Protein AF-A0A355A558-F1 (afdb_monomer_lite)

Secondary structure (DSSP, 8-state):
-HHHHHHHHHHHHHHHHHHHT--------B--GGG--TT-EEEEEEESSBT-EEEEEEEEEEEEEEESS--EEEEEEE-SSSS-S--BT-TT-EEEETTEEEEEEEEEETTS-TTEEEEEEHHHHHHTTTS---TTPPPEEEEE--TT-SEEEESS--SSTTEEEEEE----EEEES--HHHHHHHHHHHTTTSSS-----TT---TT--S--S-EEE-------PPPGGG--TT-EEEEEEE-SSSEEEEEEEEEEEETTEEEE-SS-SS--SS---EEEEEEEEEEE--SS--EEEEEEEEEE-

Foldseek 3Di:
DVVVVVVVVVVVVVVVCVVVPPPPPPPQLADDLVPDDFQAKWWWWADFFFFDIDIWIKTFHKKWAWDDLQGIKTKMFTDDDPPQADAQLQFQTFIDGPNHTQFGFWKAAWPDRRRITIGRGPVSLVCLVVDFGDLDDAMDIQDMDDPQAREEHEPDPDPDPRYTYIYTRAFAKEKELDDPVRVVVVCVVCVVFDDDPDDDDPPDDDPLDPGDGHNYDYDYDDDADADDPPPAARRGKKWWWPDDDSMTIITIHTWNHDDDPDTGIGRYDHSSPTDDDTFMFGWGWHHWADDSGGIHTDIDTHDTDD

Structure (mmCIF, N/CA/C/O backbone):
data_AF-A0A355A558-F1
#
_entry.id   AF-A0A355A558-F1
#
loop_
_atom_site.group_PDB
_atom_site.id
_atom_site.type_symbol
_atom_site.label_atom_id
_atom_site.label_alt_id
_atom_site.label_comp_id
_atom_site.label_asym_id
_atom_site.label_entity_id
_atom_site.label_seq_id
_atom_site.pdbx_PDB_ins_code
_atom_site.Cartn_x
_atom_site.Cartn_y
_atom_site.Cartn_z
_atom_site.occupancy
_atom_site.B_iso_or_equiv
_atom_site.auth_seq_id
_atom_site.auth_comp_id
_atom_site.auth_asym_id
_atom_site.auth_atom_id
_atom_site.pdbx_PDB_model_num
ATOM 1 N N . MET A 1 1 ? -22.896 55.927 34.887 1.00 60.50 1 MET A N 1
ATOM 2 C CA . MET A 1 1 ? -21.772 55.383 34.081 1.00 60.50 1 MET A CA 1
ATOM 3 C C . MET A 1 1 ? -21.359 53.955 34.464 1.00 60.50 1 MET A C 1
ATOM 5 O O . MET A 1 1 ? -21.193 53.143 33.565 1.00 60.50 1 MET A O 1
ATOM 9 N N . ARG A 1 2 ? -21.265 53.605 35.759 1.00 65.19 2 ARG A N 1
ATOM 10 C CA . ARG A 1 2 ? -20.797 52.287 36.253 1.00 65.19 2 ARG A CA 1
ATOM 11 C C . ARG A 1 2 ? -21.651 51.078 35.808 1.00 65.19 2 ARG A C 1
ATOM 13 O O . ARG A 1 2 ? -21.112 50.081 35.349 1.00 65.19 2 ARG A O 1
ATOM 20 N N . ILE A 1 3 ? -22.982 51.212 35.816 1.00 65.69 3 ILE A N 1
ATOM 21 C CA . ILE A 1 3 ? -23.937 50.146 35.426 1.00 65.69 3 ILE A CA 1
ATOM 22 C C . ILE A 1 3 ? -23.794 49.735 33.947 1.00 65.69 3 ILE A C 1
ATOM 24 O O . ILE A 1 3 ? -23.978 48.573 33.593 1.00 65.69 3 ILE A O 1
ATOM 28 N N . LEU A 1 4 ? -23.434 50.674 33.065 1.00 65.12 4 LEU A N 1
ATOM 29 C CA . LEU A 1 4 ? -23.267 50.394 31.635 1.00 65.12 4 LEU A CA 1
ATOM 30 C C . LEU A 1 4 ? -21.978 49.599 31.355 1.00 65.12 4 LEU A C 1
ATOM 32 O O . LEU A 1 4 ? -21.940 48.790 30.430 1.00 65.12 4 LEU A O 1
ATOM 36 N N . GLN A 1 5 ? -20.933 49.809 32.165 1.00 69.69 5 GLN A N 1
ATOM 37 C CA . GLN A 1 5 ? -19.671 49.066 32.074 1.00 69.69 5 GLN A CA 1
ATOM 38 C C . GLN A 1 5 ? -19.823 47.626 32.575 1.00 69.69 5 GLN A C 1
ATOM 40 O O . GLN A 1 5 ? -19.280 46.713 31.959 1.00 69.69 5 GLN A O 1
ATOM 45 N N . GLU A 1 6 ? -20.604 47.415 33.635 1.00 72.56 6 GLU A N 1
ATOM 46 C CA . GLU A 1 6 ? -20.890 46.081 34.182 1.00 72.56 6 GLU A CA 1
ATOM 47 C C . GLU A 1 6 ? -21.671 45.224 33.176 1.00 72.56 6 GLU A C 1
ATOM 49 O O . GLU A 1 6 ? -21.294 44.086 32.905 1.00 72.56 6 GLU A O 1
ATOM 54 N N . LYS A 1 7 ? -22.684 45.808 32.516 1.00 74.38 7 LYS A N 1
ATOM 55 C CA . LYS A 1 7 ? -23.434 45.131 31.444 1.00 74.38 7 LYS A CA 1
ATOM 56 C C . LYS A 1 7 ? -22.555 44.783 30.241 1.00 74.38 7 LYS A C 1
ATOM 58 O O . LYS A 1 7 ? -22.670 43.687 29.705 1.00 74.38 7 LYS A O 1
ATOM 63 N N . ARG A 1 8 ? -21.640 45.675 29.837 1.00 74.25 8 ARG A N 1
ATOM 64 C CA . ARG A 1 8 ? -20.678 45.394 28.753 1.00 74.25 8 ARG A CA 1
ATOM 65 C C . ARG A 1 8 ? -19.703 44.273 29.117 1.00 74.25 8 ARG A C 1
ATOM 67 O O . ARG A 1 8 ? -19.418 43.440 28.265 1.00 74.25 8 ARG A O 1
ATOM 74 N N . ARG A 1 9 ? -19.229 44.220 30.367 1.00 76.44 9 ARG A N 1
ATOM 75 C CA . ARG A 1 9 ? -18.370 43.129 30.858 1.00 76.44 9 ARG A CA 1
ATOM 76 C C . ARG A 1 9 ? -19.109 41.795 30.891 1.00 76.44 9 ARG A C 1
ATOM 78 O O . ARG A 1 9 ? -18.556 40.808 30.426 1.00 76.44 9 ARG A O 1
ATOM 85 N N . ALA A 1 10 ? -20.357 41.776 31.355 1.00 78.25 10 ALA A N 1
ATOM 86 C CA . ALA A 1 10 ? -21.176 40.564 31.372 1.00 78.25 10 ALA A CA 1
ATOM 87 C C . ALA A 1 10 ? -21.442 40.021 29.956 1.00 78.25 10 ALA A C 1
ATOM 89 O O . ALA A 1 10 ? -21.316 38.822 29.726 1.00 78.25 10 ALA A O 1
ATOM 90 N N . ILE A 1 11 ? -21.731 40.904 28.993 1.00 81.19 11 ILE A N 1
ATOM 91 C CA . ILE A 1 11 ? -21.910 40.519 27.584 1.00 81.19 11 ILE A CA 1
ATOM 92 C C . ILE A 1 11 ? -20.603 39.977 26.995 1.00 81.19 11 ILE A C 1
ATOM 94 O O . ILE A 1 11 ? -20.626 38.958 26.313 1.00 81.19 11 ILE A O 1
ATOM 98 N N . LEU A 1 12 ? -19.464 40.615 27.284 1.00 80.19 12 LEU A N 1
ATOM 99 C CA . LEU A 1 12 ? -18.161 40.171 26.786 1.00 80.19 12 LEU A CA 1
ATOM 100 C C . LEU A 1 12 ? -17.768 38.797 27.354 1.00 80.19 12 LEU A C 1
ATOM 102 O O . LEU A 1 12 ? -17.300 37.943 26.610 1.00 80.19 12 LEU A O 1
ATOM 106 N N . ILE A 1 13 ? -18.009 38.564 28.648 1.00 78.94 13 ILE A N 1
ATOM 107 C CA . ILE A 1 13 ? -17.769 37.268 29.302 1.00 78.94 13 ILE A CA 1
ATOM 108 C C . ILE A 1 13 ? -18.689 36.191 28.715 1.00 78.94 13 ILE A C 1
ATOM 110 O O . ILE A 1 13 ? -18.223 35.095 28.416 1.00 78.94 13 ILE A O 1
ATOM 114 N N . GLY A 1 14 ? -19.966 36.514 28.484 1.00 78.50 14 GLY A N 1
ATOM 115 C CA . GLY A 1 14 ? -20.910 35.612 27.822 1.00 78.50 14 GLY A CA 1
ATOM 116 C C . GLY A 1 14 ? -20.485 35.246 26.396 1.00 78.50 14 GLY A C 1
ATOM 117 O O . GLY A 1 14 ? -20.572 34.082 26.019 1.00 78.50 14 GLY A O 1
ATOM 118 N N . LEU A 1 15 ? -19.960 36.208 25.629 1.00 75.81 15 LEU A N 1
ATOM 119 C CA . LEU A 1 15 ? -19.441 35.973 24.276 1.00 75.81 15 LEU A CA 1
ATOM 120 C C . LEU A 1 15 ? -18.167 35.118 24.278 1.00 75.81 15 LEU A C 1
ATOM 122 O O . LEU A 1 15 ? -18.030 34.236 23.437 1.00 75.81 15 LEU A O 1
ATOM 126 N N . ILE A 1 16 ? -17.259 35.342 25.232 1.00 74.31 16 ILE A N 1
ATOM 127 C CA . ILE A 1 16 ? -16.036 34.541 25.387 1.00 74.31 16 ILE A CA 1
ATOM 128 C C . ILE A 1 16 ? -16.386 33.091 25.745 1.00 74.31 16 ILE A C 1
ATOM 130 O O . ILE A 1 16 ? -15.868 32.177 25.111 1.00 74.31 16 ILE A O 1
ATOM 134 N N . LEU A 1 17 ? -17.322 32.876 26.677 1.00 70.56 17 LEU A N 1
ATOM 135 C CA . LEU A 1 17 ? -17.812 31.538 27.036 1.00 70.56 17 LEU A CA 1
ATOM 136 C C . LEU A 1 17 ? -18.497 30.821 25.862 1.00 70.56 17 LEU A C 1
ATOM 138 O O . LEU A 1 17 ? -18.349 29.606 25.724 1.00 70.56 17 LEU A O 1
ATOM 142 N N . LEU A 1 18 ? -19.196 31.561 24.992 1.00 66.75 18 LEU A N 1
ATOM 143 C CA . LEU A 1 18 ? -19.813 31.010 23.781 1.00 66.75 18 LEU A CA 1
ATOM 144 C C . LEU A 1 18 ? -18.772 30.552 22.744 1.00 66.75 18 LEU A C 1
ATOM 146 O O . LEU A 1 18 ? -19.002 29.574 22.039 1.00 66.75 18 LEU A O 1
ATOM 150 N N . ILE A 1 19 ? -17.630 31.243 22.657 1.00 65.31 19 ILE A N 1
ATOM 151 C CA . ILE A 1 19 ? -16.549 30.927 21.709 1.00 65.31 19 ILE A CA 1
ATOM 152 C C . ILE A 1 19 ? -15.693 29.753 22.214 1.00 65.31 19 ILE A C 1
ATOM 154 O O . ILE A 1 19 ? -15.228 28.947 21.414 1.00 65.31 19 ILE A O 1
ATOM 158 N N . THR A 1 20 ? -15.524 29.599 23.531 1.00 63.56 20 THR A N 1
ATOM 159 C CA . THR A 1 20 ? -14.767 28.478 24.124 1.00 63.56 20 THR A CA 1
ATOM 160 C C . THR A 1 20 ? -15.569 27.179 24.245 1.00 63.56 20 THR A C 1
ATOM 162 O O . THR A 1 20 ? -14.995 26.138 24.549 1.00 63.56 20 THR A O 1
ATOM 165 N N . GLY A 1 21 ? -16.890 27.230 24.049 1.00 55.03 21 GLY A N 1
ATOM 166 C CA . GLY A 1 21 ? -17.804 26.101 24.242 1.00 55.03 21 GLY A CA 1
ATOM 167 C C . GLY A 1 21 ? -18.034 25.225 23.011 1.00 55.03 21 GLY A C 1
ATOM 168 O O . GLY A 1 21 ? -18.873 24.330 23.074 1.00 55.03 21 GLY A O 1
ATOM 169 N N . VAL A 1 22 ? -17.344 25.467 21.892 1.00 60.22 22 VAL A N 1
ATOM 170 C CA . VAL A 1 22 ? -17.449 24.593 20.718 1.00 60.22 22 VAL A CA 1
ATOM 171 C C . VAL A 1 22 ? -16.715 23.286 21.035 1.00 60.22 22 VAL A C 1
ATOM 173 O O . VAL A 1 22 ? -15.492 23.318 21.194 1.00 60.22 22 VAL A O 1
ATOM 176 N N . PRO A 1 23 ? -17.403 22.133 21.138 1.00 52.75 23 PRO A N 1
ATOM 177 C CA . PRO A 1 23 ? -16.712 20.861 21.251 1.00 52.75 23 PRO A CA 1
ATOM 178 C C . PRO A 1 23 ? -15.897 20.659 19.973 1.00 52.75 23 PRO A C 1
ATOM 180 O O . PRO A 1 23 ? -16.443 20.471 18.885 1.00 52.75 23 PRO A O 1
ATOM 183 N N . VAL A 1 24 ? -14.573 20.717 20.099 1.00 48.19 24 VAL A N 1
ATOM 184 C CA . VAL A 1 24 ? -13.672 20.219 19.064 1.00 48.19 24 VAL A CA 1
ATOM 185 C C . VAL A 1 24 ? -13.840 18.706 19.067 1.00 48.19 24 VAL A C 1
ATOM 187 O O . VAL A 1 24 ? -13.257 17.998 19.885 1.00 48.19 24 VAL A O 1
ATOM 190 N N . TYR A 1 25 ? -14.695 18.201 18.182 1.00 46.38 25 TYR A N 1
ATOM 191 C CA . TYR A 1 25 ? -14.724 16.779 17.891 1.00 46.38 25 TYR A CA 1
ATOM 192 C C . TYR A 1 25 ? -13.402 16.438 17.213 1.00 46.38 25 TYR A C 1
ATOM 194 O O . TYR A 1 25 ? -13.188 16.770 16.048 1.00 46.38 25 TYR A O 1
ATOM 202 N N . ALA A 1 26 ? -12.500 15.792 17.952 1.00 47.03 26 ALA A N 1
ATOM 203 C CA . ALA A 1 26 ? -11.378 15.099 17.348 1.00 47.03 26 ALA A CA 1
ATOM 204 C C . ALA A 1 26 ? -11.973 14.067 16.384 1.00 47.03 26 ALA A C 1
ATOM 206 O O . ALA A 1 26 ? -12.559 13.066 16.804 1.00 47.03 26 ALA A O 1
ATOM 207 N N . ASN A 1 27 ? -11.908 14.356 15.085 1.00 55.09 27 ASN A N 1
ATOM 208 C CA . ASN A 1 27 ? -12.331 13.418 14.062 1.00 55.09 27 ASN A CA 1
ATOM 209 C C . ASN A 1 27 ? -11.339 12.254 14.105 1.00 55.09 27 ASN A C 1
ATOM 211 O O . ASN A 1 27 ? -10.240 12.353 13.563 1.00 55.09 27 ASN A O 1
ATOM 215 N N . ASN A 1 28 ? -11.681 11.192 14.838 1.00 73.44 28 ASN A N 1
ATOM 216 C CA . ASN A 1 28 ? -10.813 10.031 14.972 1.00 73.44 28 ASN A CA 1
ATOM 217 C C . ASN A 1 28 ? -10.848 9.240 13.657 1.00 73.44 28 ASN A C 1
ATOM 219 O O . ASN A 1 28 ? -11.626 8.296 13.501 1.00 73.44 28 ASN A O 1
ATOM 223 N N . GLN A 1 29 ? -10.042 9.703 12.701 1.00 88.44 29 GLN A N 1
ATOM 224 C CA . GLN A 1 29 ? -9.898 9.154 11.354 1.00 88.44 29 GLN A CA 1
ATOM 225 C C . GLN A 1 29 ? -9.245 7.765 11.338 1.00 88.44 29 GLN A C 1
ATOM 227 O O . GLN A 1 29 ? -9.304 7.083 10.314 1.00 88.44 29 GLN A O 1
ATOM 232 N N . PHE A 1 30 ? -8.651 7.341 12.456 1.00 94.44 30 PHE A N 1
ATOM 233 C CA . PHE A 1 30 ? -7.941 6.077 12.588 1.00 94.44 30 PHE A CA 1
ATOM 234 C C . PHE A 1 30 ? -8.743 5.074 13.418 1.00 94.44 30 PHE A C 1
ATOM 236 O O . PHE A 1 30 ? -9.477 5.429 14.345 1.00 94.44 30 PHE A O 1
ATOM 243 N N . TYR A 1 31 ? -8.635 3.807 13.036 1.00 94.56 31 TYR A N 1
ATOM 244 C CA . TYR A 1 31 ? -9.184 2.686 13.781 1.00 94.56 31 TYR A CA 1
ATOM 245 C C . TYR A 1 31 ? -8.047 2.058 14.587 1.00 94.56 31 TYR A C 1
ATOM 247 O O . TYR A 1 31 ? -7.050 1.653 13.994 1.00 94.56 31 TYR A O 1
ATOM 255 N N . ALA A 1 32 ? -8.191 1.994 15.911 1.00 92.69 32 ALA A N 1
ATOM 256 C CA . ALA A 1 32 ? -7.124 1.514 16.781 1.00 92.69 32 ALA A CA 1
ATOM 257 C C . ALA A 1 32 ? -6.888 0.011 16.598 1.00 92.69 32 ALA A C 1
ATOM 259 O O . ALA A 1 32 ? -7.852 -0.752 16.479 1.00 92.69 32 ALA A O 1
ATOM 260 N N . PHE A 1 33 ? -5.623 -0.425 16.611 1.00 91.81 33 PHE A N 1
ATOM 261 C CA . PHE A 1 33 ? -5.294 -1.844 16.444 1.00 91.81 33 PHE A CA 1
ATOM 262 C C . PHE A 1 33 ? -5.936 -2.713 17.539 1.00 91.81 33 PHE A C 1
ATOM 264 O O . PHE A 1 33 ? -6.506 -3.762 17.245 1.00 91.81 33 PHE A O 1
ATOM 271 N N . SER A 1 34 ? -5.926 -2.234 18.785 1.00 91.94 34 SER A N 1
ATOM 272 C CA . SER A 1 34 ? -6.495 -2.921 19.955 1.00 91.94 34 SER A CA 1
ATOM 273 C C . SER A 1 34 ? -8.009 -3.157 19.880 1.00 91.94 34 SER A C 1
ATOM 275 O O . SER A 1 34 ? -8.527 -4.055 20.544 1.00 91.94 34 SER A O 1
ATOM 277 N N . ASP A 1 35 ? -8.722 -2.379 19.062 1.00 94.12 35 ASP A N 1
ATOM 278 C CA . ASP A 1 35 ? -10.168 -2.502 18.866 1.00 94.12 35 ASP A CA 1
ATOM 279 C C . ASP A 1 35 ? -10.534 -3.460 17.717 1.00 94.12 35 ASP A C 1
ATOM 281 O O . ASP A 1 35 ? -11.721 -3.725 17.485 1.00 94.12 35 ASP A O 1
ATOM 285 N N . LEU A 1 36 ? -9.550 -3.960 16.960 1.00 94.81 36 LEU A N 1
ATOM 286 C CA . LEU A 1 36 ? -9.776 -4.892 15.858 1.00 94.81 36 LEU A CA 1
ATOM 287 C C . LEU A 1 36 ? -10.096 -6.293 16.369 1.00 94.81 36 LEU A C 1
ATOM 289 O O . LEU A 1 36 ? -9.625 -6.730 17.418 1.00 94.81 36 LEU A O 1
ATOM 293 N N . LYS A 1 37 ? -10.890 -7.032 15.590 1.00 94.94 37 LYS A N 1
ATOM 294 C CA . LYS A 1 37 ? -11.188 -8.447 15.841 1.00 94.94 37 LYS A CA 1
ATOM 295 C C . LYS A 1 37 ? -11.299 -9.212 14.521 1.00 94.94 37 LYS A C 1
ATOM 297 O O . LYS A 1 37 ? -11.815 -8.652 13.549 1.00 94.94 37 LYS A O 1
ATOM 302 N N . PRO A 1 38 ? -10.882 -10.489 14.478 1.00 95.50 38 PRO A N 1
ATOM 303 C CA . PRO A 1 38 ? -11.220 -11.385 13.377 1.00 95.50 38 PRO A CA 1
ATOM 304 C C . PRO A 1 38 ? -12.725 -11.394 13.070 1.00 95.50 38 PRO A C 1
ATOM 306 O O . PRO A 1 38 ? -13.554 -11.292 13.976 1.00 95.50 38 PRO A O 1
ATOM 309 N N . GLY A 1 39 ? -13.069 -11.502 11.788 1.00 95.31 39 GLY A N 1
ATOM 310 C CA . GLY A 1 39 ? -14.433 -11.443 11.261 1.00 95.31 39 GLY A CA 1
ATOM 311 C C . GLY A 1 39 ? -14.957 -10.028 10.990 1.00 95.31 39 GLY A C 1
ATOM 312 O O . GLY A 1 39 ? -16.035 -9.878 10.416 1.00 95.31 39 GLY A O 1
ATOM 313 N N . MET A 1 40 ? -14.228 -8.970 11.369 1.00 97.69 40 MET A N 1
ATOM 314 C CA . MET A 1 40 ? -14.599 -7.604 10.986 1.00 97.69 40 MET A CA 1
ATOM 315 C C . MET A 1 40 ? -14.457 -7.404 9.475 1.00 97.69 40 MET A C 1
ATOM 317 O O . MET A 1 40 ? -13.445 -7.769 8.881 1.00 97.69 40 MET A O 1
ATOM 321 N N . THR A 1 41 ? -15.448 -6.769 8.854 1.00 97.88 41 THR A N 1
ATOM 322 C CA . THR A 1 41 ? -15.443 -6.461 7.418 1.00 97.88 41 THR A CA 1
ATOM 323 C C . THR A 1 41 ? -15.107 -4.999 7.160 1.00 97.88 41 THR A C 1
ATOM 325 O O . THR A 1 41 ? -15.503 -4.114 7.922 1.00 97.88 41 THR A O 1
ATOM 328 N N . GLY A 1 42 ? -14.443 -4.738 6.042 1.00 97.00 42 GLY A N 1
ATOM 329 C CA . GLY A 1 42 ? -14.045 -3.402 5.630 1.00 97.00 42 GLY A CA 1
ATOM 330 C C . GLY A 1 42 ? -13.882 -3.278 4.122 1.00 97.00 42 GLY A C 1
ATOM 331 O O . GLY A 1 42 ? -14.299 -4.144 3.352 1.00 97.00 42 GLY A O 1
ATOM 332 N N . GLU A 1 43 ? -13.239 -2.194 3.706 1.00 97.38 43 GLU A N 1
ATOM 333 C CA . GLU A 1 43 ? -12.930 -1.912 2.308 1.00 97.38 43 GLU A CA 1
ATOM 334 C C . GLU A 1 43 ? -11.476 -1.470 2.170 1.00 97.38 43 GLU A C 1
ATOM 336 O O . GLU A 1 43 ? -10.997 -0.618 2.918 1.00 97.38 43 GLU A O 1
ATOM 341 N N . GLY A 1 44 ? -10.776 -2.032 1.193 1.00 97.31 44 GLY A N 1
ATOM 342 C CA . GLY A 1 44 ? -9.514 -1.506 0.705 1.00 97.31 44 GLY A CA 1
ATOM 343 C C . GLY A 1 44 ? -9.717 -0.630 -0.524 1.00 97.31 44 GLY A C 1
ATOM 344 O O . GLY A 1 44 ? -10.687 -0.804 -1.259 1.00 97.31 44 GLY A O 1
ATOM 345 N N . TYR A 1 45 ? -8.799 0.302 -0.770 1.00 97.50 45 TYR A N 1
ATOM 346 C CA . TYR A 1 45 ? -8.869 1.207 -1.919 1.00 97.50 45 TYR A CA 1
ATOM 347 C C . TYR A 1 45 ? -7.598 1.125 -2.758 1.00 97.50 45 TYR A C 1
ATOM 349 O O . TYR A 1 45 ? -6.489 1.207 -2.239 1.00 97.50 45 TYR A O 1
ATOM 357 N N . THR A 1 46 ? -7.742 0.958 -4.071 1.00 96.25 46 THR A N 1
ATOM 358 C CA . THR A 1 46 ? -6.603 0.913 -4.996 1.00 96.25 46 THR A CA 1
ATOM 359 C C . THR A 1 46 ? -7.031 1.305 -6.412 1.00 96.25 46 THR A C 1
ATOM 361 O O . THR A 1 46 ? -8.222 1.381 -6.713 1.00 96.25 46 THR A O 1
ATOM 364 N N . VAL A 1 47 ? -6.071 1.538 -7.306 1.00 95.12 47 VAL A N 1
ATOM 365 C CA . VAL A 1 47 ? -6.333 1.708 -8.746 1.00 95.12 47 VAL A CA 1
ATOM 366 C C . VAL A 1 47 ? -6.127 0.378 -9.472 1.00 95.12 47 VAL A C 1
ATOM 368 O O . VAL A 1 47 ? -5.013 -0.146 -9.458 1.00 95.12 47 VAL A O 1
ATOM 371 N N . PHE A 1 48 ? -7.171 -0.154 -10.114 1.00 92.94 48 PHE A N 1
ATOM 372 C CA . PHE A 1 48 ? -7.079 -1.366 -10.948 1.00 92.94 48 PHE A CA 1
ATOM 373 C C . PHE A 1 48 ? -6.732 -1.047 -12.407 1.00 92.94 48 PHE A C 1
ATOM 375 O O . PHE A 1 48 ? -5.985 -1.787 -13.032 1.00 92.94 48 PHE A O 1
ATOM 382 N N . SER A 1 49 ? -7.248 0.066 -12.936 1.00 91.31 49 SER A N 1
ATOM 383 C CA . SER A 1 49 ? -6.965 0.555 -14.288 1.00 91.31 49 SER A CA 1
ATOM 384 C C . SER A 1 49 ? -7.198 2.070 -14.371 1.00 91.31 49 SER A C 1
ATOM 386 O O . SER A 1 49 ? -7.996 2.641 -13.620 1.00 91.31 49 SER A O 1
ATOM 388 N N . GLY A 1 50 ? -6.480 2.738 -15.269 1.00 90.00 50 GLY A N 1
ATOM 389 C CA . GLY A 1 50 ? -6.416 4.189 -15.378 1.00 90.00 50 GLY A CA 1
ATOM 390 C C . GLY A 1 50 ? -5.853 4.822 -14.108 1.00 90.00 50 GLY A C 1
ATOM 391 O O . GLY A 1 50 ? -4.849 4.380 -13.563 1.00 90.00 50 GLY A O 1
ATOM 392 N N . THR A 1 51 ? -6.513 5.866 -13.620 1.00 91.94 51 THR A N 1
ATOM 393 C CA . THR A 1 51 ? -6.118 6.617 -12.412 1.00 91.94 51 THR A CA 1
ATOM 394 C C . THR A 1 51 ? -7.213 6.614 -11.345 1.00 91.94 51 THR A C 1
ATOM 396 O O . THR A 1 51 ? -7.087 7.240 -10.293 1.00 91.94 51 THR A O 1
ATOM 399 N N . ARG A 1 52 ? -8.328 5.926 -11.611 1.00 93.19 52 ARG A N 1
ATOM 400 C CA . ARG A 1 52 ? -9.502 5.937 -10.744 1.00 93.19 52 ARG A CA 1
ATOM 401 C C . ARG A 1 52 ? -9.285 4.999 -9.565 1.00 93.19 52 ARG A C 1
ATOM 403 O O . ARG A 1 52 ? -9.121 3.797 -9.741 1.00 93.19 52 ARG A O 1
ATOM 410 N N . VAL A 1 53 ? -9.364 5.557 -8.363 1.00 95.25 53 VAL A N 1
ATOM 411 C CA . VAL A 1 53 ? -9.403 4.773 -7.126 1.00 95.25 53 VAL A CA 1
ATOM 412 C C . VAL A 1 53 ? -10.749 4.071 -7.007 1.00 95.25 53 VAL A C 1
ATOM 414 O O . VAL A 1 53 ? -11.804 4.698 -7.153 1.00 95.25 53 VAL A O 1
ATOM 417 N N . GLU A 1 54 ? -10.706 2.781 -6.704 1.00 95.38 54 GLU A N 1
ATOM 418 C CA . GLU A 1 54 ? -11.871 1.930 -6.528 1.00 95.38 54 GLU A CA 1
ATOM 419 C C . GLU A 1 54 ? -11.744 1.102 -5.248 1.00 95.38 54 GLU A C 1
ATOM 421 O O . GLU A 1 54 ? -10.645 0.712 -4.850 1.00 95.38 54 GLU A O 1
ATOM 426 N N . ALA A 1 55 ? -12.885 0.834 -4.615 1.00 96.56 55 ALA A N 1
ATOM 427 C CA . ALA A 1 55 ? -12.958 0.004 -3.423 1.00 96.56 55 ALA A CA 1
ATOM 428 C C . ALA A 1 55 ? -12.976 -1.493 -3.776 1.00 96.56 55 ALA A C 1
ATOM 430 O O . ALA A 1 55 ? -13.517 -1.895 -4.815 1.00 96.56 55 ALA A O 1
ATOM 431 N N . PHE A 1 56 ? -12.436 -2.314 -2.879 1.00 96.44 56 PHE A N 1
ATOM 432 C CA . PHE A 1 56 ? -12.582 -3.766 -2.856 1.00 96.44 56 PHE A CA 1
ATOM 433 C C . PHE A 1 56 ? -12.873 -4.222 -1.419 1.00 96.44 56 PHE A C 1
ATOM 435 O O . PHE A 1 56 ? -12.253 -3.708 -0.488 1.00 96.44 56 PHE A O 1
ATOM 442 N N . PRO A 1 57 ? -13.818 -5.148 -1.200 1.00 97.12 57 PRO A N 1
ATOM 443 C CA . PRO A 1 57 ? -14.181 -5.535 0.151 1.00 97.12 57 PRO A CA 1
ATOM 444 C C . PRO A 1 57 ? -13.122 -6.466 0.752 1.00 97.12 57 PRO A C 1
ATOM 446 O O . PRO A 1 57 ? -12.439 -7.215 0.048 1.00 97.12 57 PRO A O 1
ATOM 449 N N . VAL A 1 58 ? -12.964 -6.389 2.070 1.00 97.19 58 VAL A N 1
ATOM 450 C CA . VAL A 1 58 ? -11.995 -7.185 2.831 1.00 97.19 58 VAL A CA 1
ATOM 451 C C . VAL A 1 58 ? -12.606 -7.688 4.134 1.00 97.19 58 VAL A C 1
ATOM 453 O O . VAL A 1 58 ? -13.554 -7.107 4.662 1.00 97.19 58 VAL A O 1
ATOM 456 N N . GLU A 1 59 ? -12.035 -8.757 4.667 1.00 97.25 59 GLU A N 1
ATOM 457 C CA . GLU A 1 59 ? -12.334 -9.306 5.988 1.00 97.25 59 GLU A CA 1
ATOM 458 C C . GLU A 1 59 ? -11.037 -9.416 6.795 1.00 97.25 59 GLU A C 1
ATOM 460 O O . GLU A 1 59 ? -10.017 -9.866 6.271 1.00 97.25 59 GLU A O 1
ATOM 465 N N . VAL A 1 60 ? -11.068 -9.014 8.064 1.00 96.88 60 VAL A N 1
ATOM 466 C CA . VAL A 1 60 ? -9.981 -9.253 9.018 1.00 96.88 60 VAL A CA 1
ATOM 467 C C . VAL A 1 60 ? -10.010 -10.720 9.415 1.00 96.88 60 VAL A C 1
ATOM 469 O O . VAL A 1 60 ? -10.978 -11.191 10.001 1.00 96.88 60 VAL A O 1
ATOM 472 N N . VAL A 1 61 ? -8.936 -11.442 9.124 1.00 94.69 61 VAL A N 1
ATOM 473 C CA . VAL A 1 61 ? -8.821 -12.876 9.418 1.00 94.69 61 VAL A CA 1
ATOM 474 C C . VAL A 1 61 ? -8.090 -13.107 10.731 1.00 94.69 61 VAL A C 1
ATOM 476 O O . VAL A 1 61 ? -8.448 -14.000 11.492 1.00 94.69 61 VAL A O 1
ATOM 479 N N . GLY A 1 62 ? -7.061 -12.309 11.003 1.00 89.88 62 GLY A N 1
ATOM 480 C CA . GLY A 1 62 ? -6.193 -12.510 12.152 1.00 89.88 62 GLY A CA 1
ATOM 481 C C . GLY A 1 62 ? -5.446 -11.241 12.517 1.00 89.88 62 GLY A C 1
ATOM 482 O O . GLY A 1 62 ? -5.229 -10.368 11.680 1.00 89.88 62 GLY A O 1
ATOM 483 N N . LEU A 1 63 ? -5.049 -11.161 13.779 1.00 90.88 63 LEU A N 1
ATOM 484 C CA . LEU A 1 63 ? -4.183 -10.117 14.310 1.00 90.88 63 LEU A CA 1
ATOM 485 C C . LEU A 1 63 ? -2.897 -10.791 14.763 1.00 90.88 63 LEU A C 1
ATOM 487 O O . LEU A 1 63 ? -2.958 -11.867 15.364 1.00 90.88 63 LEU A O 1
ATOM 491 N N . LEU A 1 64 ? -1.765 -10.196 14.407 1.00 83.88 64 LEU A N 1
ATOM 492 C CA . LEU A 1 64 ? -0.446 -10.721 14.698 1.00 83.88 64 LEU A CA 1
ATOM 493 C C . LEU A 1 64 ? 0.351 -9.707 15.501 1.00 83.88 64 LEU A C 1
ATOM 495 O O . LEU A 1 64 ? 0.391 -8.525 15.164 1.00 83.88 64 LEU A O 1
ATOM 499 N N . GLU A 1 65 ? 1.023 -10.221 16.517 1.00 77.69 65 GLU A N 1
ATOM 500 C CA . GLU A 1 65 ? 1.950 -9.499 17.370 1.00 77.69 65 GLU A CA 1
ATOM 501 C C . GLU A 1 65 ? 3.363 -10.053 17.147 1.00 77.69 65 GLU A C 1
ATOM 503 O O . GLU A 1 65 ? 3.593 -11.267 17.021 1.00 77.69 65 GLU A O 1
ATOM 508 N N . GLY A 1 66 ? 4.322 -9.142 17.048 1.00 64.44 66 GLY A N 1
ATOM 509 C CA . GLY A 1 66 ? 5.725 -9.447 16.830 1.00 64.44 66 GLY A CA 1
ATOM 510 C C . GLY A 1 66 ? 6.655 -8.576 17.647 1.00 64.44 66 GLY A C 1
ATOM 511 O O . GLY A 1 66 ? 6.251 -7.860 18.559 1.00 64.44 66 GLY A O 1
ATOM 512 N N . THR A 1 67 ? 7.938 -8.694 17.333 1.00 53.00 67 THR A N 1
ATOM 513 C CA . THR A 1 67 ? 9.030 -8.017 18.028 1.00 53.00 67 THR A CA 1
ATOM 514 C C . THR A 1 67 ? 9.812 -7.135 17.044 1.00 53.00 67 THR A C 1
ATOM 516 O O . THR A 1 67 ? 10.063 -7.543 15.909 1.00 53.00 67 THR A O 1
ATOM 519 N N . GLY A 1 68 ? 10.194 -5.922 17.469 1.00 59.12 68 GLY A N 1
ATOM 520 C CA . GLY A 1 68 ? 10.900 -4.918 16.646 1.00 59.12 68 GLY A CA 1
ATOM 521 C C . GLY A 1 68 ? 10.121 -3.600 16.492 1.00 59.12 68 GLY A C 1
ATOM 522 O O . GLY A 1 68 ? 9.128 -3.406 17.188 1.00 59.12 68 GLY A O 1
ATOM 523 N N . SER A 1 69 ? 10.555 -2.704 15.589 1.00 55.00 69 SER A N 1
ATOM 524 C CA . SER A 1 69 ? 9.886 -1.406 15.324 1.00 55.00 69 SER A CA 1
ATOM 525 C C . SER A 1 69 ? 8.532 -1.500 14.609 1.00 55.00 69 SER A C 1
ATOM 527 O O . SER A 1 69 ? 7.834 -0.501 14.517 1.00 55.00 69 SER A O 1
ATOM 529 N N . VAL A 1 70 ? 8.168 -2.672 14.076 1.00 62.81 70 VAL A N 1
ATOM 530 C CA . VAL A 1 70 ? 6.806 -2.981 13.618 1.00 62.81 70 VAL A CA 1
ATOM 531 C C . VAL A 1 70 ? 6.322 -4.122 14.493 1.00 62.81 70 VAL A C 1
ATOM 533 O O . VAL A 1 70 ? 6.711 -5.274 14.302 1.00 62.81 70 VAL A O 1
ATOM 536 N N . SER A 1 71 ? 5.526 -3.783 15.499 1.00 70.12 71 SER A N 1
ATOM 537 C CA . SER A 1 71 ? 5.091 -4.733 16.526 1.00 70.12 71 SER A CA 1
ATOM 538 C C . SER A 1 71 ? 3.767 -5.418 16.197 1.00 70.12 71 SER A C 1
ATOM 540 O O . SER A 1 71 ? 3.480 -6.486 16.734 1.00 70.12 71 SER A O 1
ATOM 542 N N . HIS A 1 72 ? 2.997 -4.865 15.262 1.00 85.62 72 HIS A N 1
ATOM 543 C CA . HIS A 1 72 ? 1.668 -5.358 14.925 1.00 85.62 72 HIS A CA 1
ATOM 544 C C . HIS A 1 72 ? 1.482 -5.535 13.418 1.00 85.62 72 HIS A C 1
ATOM 546 O O . HIS A 1 72 ? 1.892 -4.693 12.618 1.00 85.62 72 HIS A O 1
ATOM 552 N N . LEU A 1 73 ? 0.794 -6.606 13.023 1.00 88.94 73 LEU A N 1
ATOM 553 C CA . LEU A 1 73 ? 0.314 -6.812 11.658 1.00 88.94 73 LEU A CA 1
ATOM 554 C C . LEU A 1 73 ? -1.108 -7.371 11.662 1.00 88.94 73 LEU A C 1
ATOM 556 O O . LEU A 1 73 ? -1.533 -8.076 12.575 1.00 88.94 73 LEU A O 1
ATOM 560 N N . ILE A 1 74 ? -1.853 -7.075 10.604 1.00 93.19 74 ILE A N 1
ATOM 561 C CA . ILE A 1 74 ? -3.242 -7.510 10.452 1.00 93.19 74 ILE A CA 1
ATOM 562 C C . ILE A 1 74 ? -3.316 -8.409 9.225 1.00 93.19 74 ILE A C 1
ATOM 564 O O . ILE A 1 74 ? -3.016 -7.968 8.117 1.00 93.19 74 ILE A O 1
ATOM 568 N N . LEU A 1 75 ? -3.733 -9.661 9.397 1.00 93.88 75 LEU A N 1
ATOM 569 C CA . LEU A 1 75 ? -4.057 -10.514 8.262 1.00 93.88 75 LEU A CA 1
ATOM 570 C C . LEU A 1 75 ? -5.463 -10.175 7.775 1.00 93.88 75 LEU A C 1
ATOM 572 O O . LEU A 1 75 ? -6.438 -10.309 8.519 1.00 93.88 75 LEU A O 1
ATOM 576 N N . ILE A 1 76 ? -5.568 -9.815 6.501 1.00 95.56 76 ILE A N 1
ATOM 577 C CA . ILE A 1 76 ? -6.845 -9.643 5.816 1.00 95.56 76 ILE A CA 1
ATOM 578 C C . ILE A 1 76 ? -7.008 -10.657 4.688 1.00 95.56 76 ILE A C 1
ATOM 580 O O . ILE A 1 76 ? -6.035 -11.179 4.138 1.00 95.56 76 ILE A O 1
ATOM 584 N N . LYS A 1 77 ? -8.261 -10.870 4.298 1.00 95.06 77 LYS A N 1
ATOM 585 C CA . LYS A 1 77 ? -8.645 -11.558 3.072 1.00 95.06 77 LYS A CA 1
ATOM 586 C C . LYS A 1 77 ? -9.472 -10.620 2.208 1.00 95.06 77 LYS A C 1
ATOM 588 O O . LYS A 1 77 ? -10.476 -10.079 2.663 1.00 95.06 77 LYS A O 1
ATOM 593 N N . ILE A 1 78 ? -9.078 -10.459 0.951 1.00 94.50 78 ILE A N 1
ATOM 594 C CA . ILE A 1 78 ? -9.907 -9.812 -0.062 1.00 94.50 78 ILE A CA 1
ATOM 595 C C . ILE A 1 78 ? -11.133 -10.685 -0.321 1.00 94.50 78 ILE A C 1
ATOM 597 O O . ILE A 1 78 ? -11.026 -11.875 -0.633 1.00 94.50 78 ILE A O 1
ATOM 601 N N . THR A 1 79 ? -12.304 -10.070 -0.213 1.00 89.06 79 THR A N 1
ATOM 602 C CA . THR A 1 79 ? -13.586 -10.684 -0.534 1.00 89.06 79 THR A CA 1
ATOM 603 C C . THR A 1 79 ? -14.116 -10.107 -1.855 1.00 89.06 79 THR A C 1
ATOM 605 O O . THR A 1 79 ? -13.660 -9.073 -2.343 1.00 89.06 79 THR A O 1
ATOM 608 N N . GLY A 1 80 ? -15.045 -10.805 -2.509 1.00 82.94 80 GLY A N 1
ATOM 609 C CA . GLY A 1 80 ? -15.578 -10.393 -3.815 1.00 82.94 80 GLY A CA 1
ATOM 610 C C . GLY A 1 80 ? -14.712 -10.781 -5.024 1.00 82.94 80 GLY A C 1
ATOM 611 O O . GLY A 1 80 ? -13.669 -11.413 -4.898 1.00 82.94 80 GLY A O 1
ATOM 612 N N . SER A 1 81 ? -15.202 -10.454 -6.224 1.00 79.25 81 SER A N 1
ATOM 613 C CA . SER A 1 81 ? -14.642 -10.920 -7.507 1.00 79.25 81 SER A CA 1
ATOM 614 C C . SER A 1 81 ? -13.797 -9.886 -8.250 1.00 79.25 81 SER A C 1
ATOM 616 O O . SER A 1 81 ? -13.130 -10.228 -9.223 1.00 79.25 81 SER A O 1
ATOM 618 N N . LYS A 1 82 ? -13.841 -8.617 -7.826 1.00 78.38 82 LYS A N 1
ATOM 619 C CA . LYS A 1 82 ? -13.199 -7.514 -8.550 1.00 78.38 82 LYS A CA 1
ATOM 620 C C . LYS A 1 82 ? -11.678 -7.550 -8.433 1.00 78.38 82 LYS A C 1
ATOM 622 O O . LYS A 1 82 ? -10.981 -7.450 -9.435 1.00 78.38 82 LYS A O 1
ATOM 627 N N . ALA A 1 83 ? -11.177 -7.705 -7.212 1.00 76.44 83 ALA A N 1
ATOM 628 C CA . ALA A 1 83 ? -9.773 -7.977 -6.968 1.00 76.44 83 ALA A CA 1
ATOM 629 C C . ALA A 1 83 ? -9.574 -9.496 -7.000 1.00 76.44 83 ALA A C 1
ATOM 631 O O . ALA A 1 83 ? -10.074 -10.211 -6.135 1.00 76.44 83 ALA A O 1
ATOM 632 N N . ARG A 1 84 ? -8.851 -9.993 -8.009 1.00 78.56 84 ARG A N 1
ATOM 633 C CA . ARG A 1 84 ? -8.548 -11.430 -8.168 1.00 78.56 84 ARG A CA 1
ATOM 634 C C . ARG A 1 84 ? -7.499 -11.936 -7.166 1.00 78.56 84 ARG A C 1
ATOM 636 O O . ARG A 1 84 ? -7.202 -13.123 -7.139 1.00 78.56 84 ARG A O 1
ATOM 643 N N . GLY A 1 85 ? -6.955 -11.030 -6.360 1.00 86.81 85 GLY A N 1
ATOM 644 C CA . GLY A 1 85 ? -5.889 -11.248 -5.399 1.00 86.81 85 GLY A CA 1
ATOM 645 C C . GLY A 1 85 ? -5.093 -9.963 -5.191 1.00 86.81 85 GLY A C 1
ATOM 646 O O . GLY A 1 85 ? -5.401 -8.916 -5.766 1.00 86.81 85 GLY A O 1
ATOM 647 N N . ILE A 1 86 ? -4.066 -10.062 -4.364 1.00 88.81 86 ILE A N 1
ATOM 648 C CA . ILE A 1 86 ? -3.045 -9.049 -4.146 1.00 88.81 86 ILE A CA 1
ATOM 649 C C . ILE A 1 86 ? -2.076 -9.072 -5.322 1.00 88.81 86 ILE A C 1
ATOM 651 O O . ILE A 1 86 ? -1.651 -10.134 -5.774 1.00 88.81 86 ILE A O 1
ATOM 655 N N . ALA A 1 87 ? -1.719 -7.883 -5.797 1.00 87.81 87 ALA A N 1
ATOM 656 C CA . ALA A 1 87 ? -0.749 -7.692 -6.861 1.00 87.81 87 ALA A CA 1
ATOM 657 C C . ALA A 1 87 ? 0.383 -6.762 -6.412 1.00 87.81 87 ALA A C 1
ATOM 659 O O . ALA A 1 87 ? 0.162 -5.801 -5.670 1.00 87.81 87 ALA A O 1
ATOM 660 N N . ALA A 1 88 ? 1.591 -7.002 -6.915 1.00 85.25 88 ALA A N 1
ATOM 661 C CA . ALA A 1 88 ? 2.713 -6.081 -6.816 1.00 85.25 88 ALA A CA 1
ATOM 662 C C . ALA A 1 88 ? 2.294 -4.685 -7.310 1.00 85.25 88 ALA A C 1
ATOM 664 O O . ALA A 1 88 ? 1.610 -4.545 -8.327 1.00 85.25 88 ALA A O 1
ATOM 665 N N . GLY A 1 89 ? 2.644 -3.652 -6.544 1.00 85.62 89 GLY A N 1
ATOM 666 C CA . GLY A 1 89 ? 2.147 -2.282 -6.728 1.00 85.62 89 GLY A CA 1
ATOM 667 C C . GLY A 1 89 ? 0.846 -1.950 -5.976 1.00 85.62 89 GLY A C 1
ATOM 668 O O . GLY A 1 89 ? 0.441 -0.788 -5.952 1.00 85.62 89 GLY A O 1
ATOM 669 N N . MET A 1 90 ? 0.192 -2.919 -5.317 1.00 93.19 90 MET A N 1
ATOM 670 C CA . MET A 1 90 ? -0.859 -2.643 -4.316 1.00 93.19 90 MET A CA 1
ATOM 671 C C . MET A 1 90 ? -0.292 -2.263 -2.942 1.00 93.19 90 MET A C 1
ATOM 673 O O . MET A 1 90 ? -1.069 -1.869 -2.073 1.00 93.19 90 MET A O 1
ATOM 677 N N . SER A 1 91 ? 1.027 -2.349 -2.745 1.00 92.25 91 SER A N 1
ATOM 678 C CA . SER A 1 91 ? 1.686 -1.900 -1.516 1.00 92.25 91 SER A CA 1
ATOM 679 C C . SER A 1 91 ? 1.302 -0.454 -1.194 1.00 92.25 91 SER A C 1
ATOM 681 O O . SER A 1 91 ? 1.438 0.431 -2.039 1.00 92.25 91 SER A O 1
ATOM 683 N N . GLY A 1 92 ? 0.786 -0.223 0.012 1.00 93.88 92 GLY A N 1
ATOM 684 C CA . GLY A 1 92 ? 0.249 1.066 0.450 1.00 93.88 92 GLY A CA 1
ATOM 685 C C . GLY A 1 92 ? -1.245 1.264 0.174 1.00 93.88 92 GLY A C 1
ATOM 686 O O . GLY A 1 92 ? -1.771 2.341 0.422 1.00 93.88 92 GLY A O 1
ATOM 687 N N . SER A 1 93 ? -1.965 0.262 -0.344 1.00 97.38 93 SER A N 1
ATOM 688 C CA . SER A 1 93 ? -3.424 0.371 -0.502 1.00 97.38 93 SER A CA 1
ATOM 689 C C . SER A 1 93 ? -4.078 0.470 0.880 1.00 97.38 93 SER A C 1
ATOM 691 O O . SER A 1 93 ? -3.913 -0.464 1.673 1.00 97.38 93 SER A O 1
ATOM 693 N N . PRO A 1 94 ? -4.790 1.568 1.194 1.00 98.00 94 PRO A N 1
ATOM 694 C CA . PRO A 1 94 ? -5.348 1.775 2.519 1.00 98.00 94 PRO A CA 1
ATOM 695 C C . PRO A 1 94 ? -6.561 0.881 2.755 1.00 98.00 94 PRO A C 1
ATOM 697 O O . PRO A 1 94 ? -7.394 0.699 1.863 1.00 98.00 94 PRO A O 1
ATOM 700 N N . ILE A 1 95 ? -6.657 0.358 3.975 1.00 98.25 95 ILE A N 1
ATOM 701 C CA . ILE A 1 95 ? -7.752 -0.482 4.456 1.00 98.25 95 ILE A CA 1
ATOM 702 C C . ILE A 1 95 ? -8.566 0.285 5.489 1.00 98.25 95 ILE A C 1
ATOM 704 O O . ILE A 1 95 ? -8.015 0.832 6.443 1.00 98.25 95 ILE A O 1
ATOM 708 N N . TYR A 1 96 ? -9.884 0.286 5.322 1.00 98.00 96 TYR A N 1
ATOM 709 C CA . TYR A 1 96 ? -10.822 0.968 6.200 1.00 98.00 96 TYR A CA 1
ATOM 710 C C . TYR A 1 96 ? -11.811 -0.008 6.823 1.00 98.00 96 TYR A C 1
ATOM 712 O O . TYR A 1 96 ? -12.396 -0.840 6.133 1.00 98.00 96 TYR A O 1
ATOM 720 N N . ILE A 1 97 ? -12.077 0.170 8.114 1.00 97.50 97 ILE A N 1
ATOM 721 C CA . ILE A 1 97 ? -13.178 -0.474 8.838 1.00 97.50 97 ILE A CA 1
ATOM 722 C C . ILE A 1 97 ? -14.017 0.640 9.447 1.00 97.50 97 ILE A C 1
ATOM 724 O O . ILE A 1 97 ? -13.486 1.584 10.030 1.00 97.50 97 ILE A O 1
ATOM 728 N N . ASN A 1 98 ? -15.339 0.580 9.269 1.00 94.81 98 ASN A N 1
ATOM 729 C CA . ASN A 1 98 ? -16.256 1.629 9.730 1.00 94.81 98 ASN A CA 1
ATOM 730 C C . ASN A 1 98 ? -15.831 3.046 9.287 1.00 94.81 98 ASN A C 1
ATOM 732 O O . ASN A 1 98 ? -15.946 4.004 10.050 1.00 94.81 98 ASN A O 1
ATOM 736 N N . LYS A 1 99 ? -15.328 3.172 8.046 1.00 94.75 99 LYS A N 1
ATOM 737 C CA . LYS A 1 99 ? -14.807 4.417 7.437 1.00 94.75 99 LYS A CA 1
ATOM 738 C C . LYS A 1 99 ? -13.582 5.026 8.130 1.00 94.75 99 LYS A C 1
ATOM 740 O O . LYS A 1 99 ? -13.195 6.142 7.794 1.00 94.75 99 LYS A O 1
ATOM 745 N N . LYS A 1 100 ? -12.956 4.308 9.059 1.00 96.88 100 LYS A N 1
ATOM 746 C CA . LYS A 1 100 ? -11.712 4.715 9.713 1.00 96.88 100 LYS A CA 1
ATOM 747 C C . LYS A 1 100 ? -10.548 3.919 9.146 1.00 96.88 100 LYS A C 1
ATOM 749 O O . LYS A 1 100 ? -10.690 2.722 8.898 1.00 96.88 100 LYS A O 1
ATOM 754 N N . LEU A 1 101 ? -9.427 4.593 8.912 1.00 97.50 101 LEU A N 1
ATOM 755 C CA . LEU A 1 101 ? -8.227 3.983 8.355 1.00 97.50 101 LEU A CA 1
ATOM 756 C C . LEU A 1 101 ? -7.595 3.065 9.402 1.00 97.50 101 LEU A C 1
ATOM 758 O O . LEU A 1 101 ? -7.319 3.489 10.520 1.00 97.50 101 LEU A O 1
ATOM 762 N N . VAL A 1 102 ? -7.383 1.816 9.015 1.00 97.00 102 VAL A N 1
ATOM 763 C CA . VAL A 1 102 ? -6.795 0.765 9.849 1.00 97.00 102 VAL A CA 1
ATOM 764 C C . VAL A 1 102 ? -5.299 0.638 9.576 1.00 97.00 102 VAL A C 1
ATOM 766 O O . VAL A 1 102 ? -4.514 0.406 10.487 1.00 97.00 102 VAL A O 1
ATOM 769 N N . GLY A 1 103 ? -4.894 0.787 8.315 1.00 96.75 103 GLY A N 1
ATOM 770 C CA . GLY A 1 103 ? -3.522 0.561 7.878 1.00 96.75 103 GLY A CA 1
ATOM 771 C C . GLY A 1 103 ? -3.422 0.421 6.366 1.00 96.75 103 GLY A C 1
ATOM 772 O O . GLY A 1 103 ? -4.368 0.752 5.645 1.00 96.75 103 GLY A O 1
ATOM 773 N N . ALA A 1 104 ? -2.291 -0.092 5.887 1.00 96.88 104 ALA A N 1
ATOM 774 C CA . ALA A 1 104 ? -2.041 -0.305 4.465 1.00 96.88 104 ALA A CA 1
ATOM 775 C C . ALA A 1 104 ? -1.527 -1.710 4.158 1.00 96.88 104 ALA A C 1
ATOM 777 O O . ALA A 1 104 ? -0.766 -2.282 4.933 1.00 96.88 104 ALA A O 1
ATOM 778 N N . ILE A 1 105 ? -1.888 -2.246 2.991 1.00 95.12 105 ILE A N 1
ATOM 779 C CA . ILE A 1 105 ? -1.341 -3.520 2.500 1.00 95.12 105 ILE A CA 1
ATOM 780 C C . ILE A 1 105 ? 0.178 -3.398 2.353 1.00 95.12 105 ILE A C 1
ATOM 782 O O . ILE A 1 105 ? 0.649 -2.547 1.597 1.00 95.12 105 ILE A O 1
ATOM 786 N N . GLY A 1 106 ? 0.928 -4.255 3.046 1.00 86.06 106 GLY A N 1
ATOM 787 C CA . GLY A 1 106 ? 2.391 -4.282 3.024 1.00 86.06 106 GLY A CA 1
ATOM 788 C C . GLY A 1 106 ? 2.973 -5.587 2.491 1.00 86.06 106 GLY A C 1
ATOM 789 O O . GLY A 1 106 ? 3.915 -5.571 1.707 1.00 86.06 106 GLY A O 1
ATOM 790 N N . TYR A 1 107 ? 2.395 -6.730 2.856 1.00 83.19 107 TYR A N 1
ATOM 791 C CA . TYR A 1 107 ? 2.994 -8.029 2.544 1.00 83.19 107 TYR A CA 1
ATOM 792 C C . TYR A 1 107 ? 1.976 -8.964 1.902 1.00 83.19 107 TYR A C 1
ATOM 794 O O . TYR A 1 107 ? 0.777 -8.896 2.179 1.00 83.19 107 TYR A O 1
ATOM 802 N N . GLY A 1 108 ? 2.473 -9.820 1.018 1.00 82.50 108 GLY A N 1
ATOM 803 C CA . GLY A 1 108 ? 1.713 -10.877 0.369 1.00 82.50 108 GLY A CA 1
ATOM 804 C C . GLY A 1 108 ? 2.370 -12.227 0.615 1.00 82.50 108 GLY A C 1
ATOM 805 O O . GLY A 1 108 ? 3.477 -12.317 1.147 1.00 82.50 108 GLY A O 1
ATOM 806 N N . PHE A 1 109 ? 1.681 -13.282 0.206 1.00 75.44 109 PHE A N 1
ATOM 807 C CA . PHE A 1 109 ? 2.174 -14.649 0.308 1.00 75.44 109 PHE A CA 1
ATOM 808 C C . PHE A 1 109 ? 2.443 -15.184 -1.092 1.00 75.44 109 PHE A C 1
ATOM 810 O O . PHE A 1 109 ? 1.594 -15.070 -1.978 1.00 75.44 109 PHE A O 1
ATOM 817 N N . GLN A 1 110 ? 3.619 -15.765 -1.296 1.00 67.19 110 GLN A N 1
ATOM 818 C CA . GLN A 1 110 ? 3.928 -16.463 -2.538 1.00 67.19 110 GLN A CA 1
ATOM 819 C C . GLN A 1 110 ? 3.506 -17.924 -2.434 1.00 67.19 110 GLN A C 1
ATOM 821 O O . GLN A 1 110 ? 3.601 -18.518 -1.363 1.00 67.19 110 GLN A O 1
ATOM 826 N N . ASN A 1 111 ? 3.029 -18.501 -3.540 1.00 67.94 111 ASN A N 1
ATOM 827 C CA . ASN A 1 111 ? 2.521 -19.881 -3.593 1.00 67.94 111 ASN A CA 1
ATOM 828 C C . ASN A 1 111 ? 1.368 -20.185 -2.610 1.00 67.94 111 ASN A C 1
ATOM 830 O O . ASN A 1 111 ? 1.134 -21.340 -2.263 1.00 67.94 111 ASN A O 1
ATOM 834 N N . ALA A 1 112 ? 0.631 -19.162 -2.178 1.00 73.75 112 ALA A N 1
ATOM 835 C CA . ALA A 1 112 ? -0.569 -19.290 -1.357 1.00 73.75 112 ALA A CA 1
ATOM 836 C C . ALA A 1 112 ? -1.766 -18.615 -2.046 1.00 73.75 112 ALA A C 1
ATOM 838 O O . ALA A 1 112 ? -1.637 -18.049 -3.133 1.00 73.75 112 ALA A O 1
ATOM 839 N N . ASP A 1 113 ? -2.948 -18.670 -1.423 1.00 84.06 113 ASP A N 1
ATOM 840 C CA . ASP A 1 113 ? -4.127 -17.948 -1.916 1.00 84.06 113 ASP A CA 1
ATOM 841 C C . ASP A 1 113 ? -3.825 -16.441 -1.963 1.00 84.06 113 ASP A C 1
ATOM 843 O O . ASP A 1 113 ? -3.679 -15.780 -0.932 1.00 84.06 113 ASP A O 1
ATOM 847 N N . SER A 1 114 ? -3.753 -15.898 -3.181 1.00 85.44 114 SER A N 1
ATOM 848 C CA . SER A 1 114 ? -3.368 -14.511 -3.449 1.00 85.44 114 SER A CA 1
ATOM 849 C C . SER A 1 114 ? -4.332 -13.490 -2.849 1.00 85.44 114 SER A C 1
ATOM 851 O O . SER A 1 114 ? -4.013 -12.309 -2.818 1.00 85.44 114 SER A O 1
ATOM 853 N N . ARG A 1 115 ? -5.507 -13.896 -2.356 1.00 91.31 115 ARG A N 1
ATOM 854 C CA . ARG A 1 115 ? -6.455 -12.991 -1.688 1.00 91.31 115 ARG A CA 1
ATOM 855 C C . ARG A 1 115 ? -6.037 -12.607 -0.273 1.00 91.31 115 ARG A C 1
ATOM 857 O O 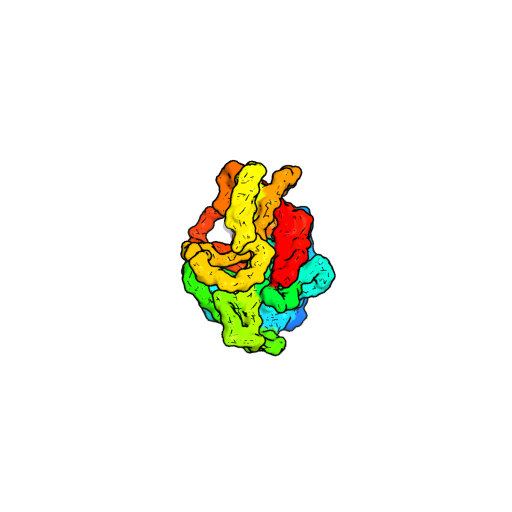. ARG A 1 115 ? -6.638 -11.689 0.280 1.00 91.31 115 ARG A O 1
ATOM 864 N N . TYR A 1 116 ? -5.065 -13.292 0.320 1.00 91.44 116 TYR A N 1
ATOM 865 C CA . TYR A 1 116 ? -4.572 -12.972 1.656 1.00 91.44 116 TYR A CA 1
ATOM 866 C C . TYR A 1 116 ? -3.440 -11.944 1.600 1.00 91.44 116 TYR A C 1
ATOM 868 O O . TYR A 1 116 ? -2.555 -12.020 0.749 1.00 91.44 116 TYR A O 1
ATOM 876 N N . ALA A 1 117 ? -3.464 -10.990 2.529 1.00 91.38 117 ALA A N 1
ATOM 877 C CA . ALA A 1 117 ? -2.454 -9.941 2.639 1.00 91.38 117 ALA A CA 1
ATOM 878 C C . ALA A 1 117 ? -2.204 -9.574 4.099 1.00 91.38 117 ALA A C 1
ATOM 880 O O . ALA A 1 117 ? -3.134 -9.581 4.909 1.00 91.38 117 ALA A O 1
ATOM 881 N N . MET A 1 118 ? -0.974 -9.167 4.403 1.00 91.50 118 MET A N 1
ATOM 882 C CA . MET A 1 118 ? -0.663 -8.505 5.664 1.00 91.50 118 MET A CA 1
ATOM 883 C C . MET A 1 118 ? -0.777 -6.998 5.492 1.00 91.50 118 MET A C 1
ATOM 885 O O . MET A 1 118 ? -0.234 -6.407 4.551 1.00 91.50 118 MET A O 1
ATOM 889 N N . VAL A 1 119 ? -1.465 -6.387 6.439 1.00 94.50 119 VAL A N 1
ATOM 890 C CA . VAL A 1 119 ? -1.663 -4.952 6.552 1.00 94.50 119 VAL A CA 1
ATOM 891 C C . VAL A 1 119 ? -0.812 -4.448 7.704 1.00 94.50 119 VAL A C 1
ATOM 893 O O . VAL A 1 119 ? -0.910 -4.956 8.821 1.00 94.50 119 VAL A O 1
ATOM 896 N N . THR A 1 120 ? -0.000 -3.439 7.416 1.00 92.69 120 THR A N 1
ATOM 897 C CA . THR A 1 120 ? 0.750 -2.682 8.415 1.00 92.69 120 THR A CA 1
ATOM 898 C C . THR A 1 120 ? -0.196 -1.657 9.032 1.00 92.69 120 THR A C 1
ATOM 900 O O . THR A 1 120 ? -0.755 -0.843 8.284 1.00 92.69 120 THR A O 1
ATOM 903 N N . PRO A 1 121 ? -0.449 -1.706 10.351 1.00 94.69 121 PRO A N 1
ATOM 904 C CA . PRO A 1 121 ? -1.361 -0.786 11.019 1.00 94.69 121 PRO A CA 1
ATOM 905 C C . PRO A 1 121 ? -0.949 0.673 10.834 1.00 94.69 121 PRO A C 1
ATOM 907 O O . PRO A 1 121 ? 0.233 1.003 10.784 1.00 94.69 121 PRO A O 1
ATOM 910 N N . ILE A 1 122 ? -1.933 1.568 10.767 1.00 93.56 122 ILE A N 1
ATOM 911 C CA . ILE A 1 122 ? -1.682 3.001 10.578 1.00 93.56 122 ILE A CA 1
ATOM 912 C C . ILE A 1 122 ? -0.874 3.598 11.733 1.00 93.56 122 ILE A C 1
ATOM 914 O O . ILE A 1 122 ? -0.056 4.483 11.512 1.00 93.56 122 ILE A O 1
ATOM 918 N N . GLU A 1 123 ? -1.069 3.081 12.946 1.00 90.56 123 GLU A N 1
ATOM 919 C CA . GLU A 1 123 ? -0.332 3.486 14.144 1.00 90.56 123 GLU A CA 1
ATOM 920 C C . GLU A 1 123 ? 1.172 3.239 13.968 1.00 90.56 123 GLU A C 1
ATOM 922 O O . GLU A 1 123 ? 1.954 4.161 14.176 1.00 90.56 123 GLU A O 1
ATOM 927 N N . GLU A 1 124 ? 1.553 2.059 13.463 1.00 87.94 124 GLU A N 1
ATOM 928 C CA . GLU A 1 124 ? 2.942 1.693 13.135 1.00 87.94 124 GLU A CA 1
ATOM 929 C C . GLU A 1 124 ? 3.511 2.567 12.009 1.00 87.94 124 GLU A C 1
ATOM 931 O O . GLU A 1 124 ? 4.669 2.961 12.025 1.00 87.94 124 GLU A O 1
ATOM 936 N N . MET A 1 125 ? 2.697 2.916 11.011 1.00 88.62 125 MET A N 1
ATOM 937 C CA . MET A 1 125 ? 3.157 3.769 9.912 1.00 88.62 125 MET A CA 1
ATOM 938 C C . MET A 1 125 ? 3.408 5.217 10.363 1.00 88.62 125 MET A C 1
ATOM 940 O O . MET A 1 125 ? 4.299 5.885 9.840 1.00 88.62 125 MET A O 1
ATOM 944 N N . LEU A 1 126 ? 2.629 5.724 11.323 1.00 88.44 126 LEU A N 1
ATOM 945 C CA . LEU A 1 126 ? 2.742 7.098 11.819 1.00 88.44 126 LEU A CA 1
ATOM 946 C C . LEU A 1 126 ? 3.976 7.317 12.707 1.00 88.44 126 LEU A C 1
ATOM 948 O O . LEU A 1 126 ? 4.452 8.453 12.792 1.00 88.44 126 LEU A O 1
ATOM 952 N N . THR A 1 127 ? 4.527 6.270 13.332 1.00 84.50 127 THR A N 1
ATOM 953 C CA . THR A 1 127 ? 5.751 6.386 14.150 1.00 84.50 127 THR A CA 1
ATOM 954 C C . THR A 1 127 ? 6.963 6.814 13.319 1.00 84.50 127 THR A C 1
ATOM 956 O O . THR A 1 127 ? 7.822 7.533 13.829 1.00 84.50 127 THR A O 1
ATOM 959 N N . LEU A 1 128 ? 6.977 6.502 12.014 1.00 78.38 128 LEU A N 1
ATOM 960 C CA . LEU A 1 128 ? 8.057 6.832 11.072 1.00 78.38 128 LEU A CA 1
ATOM 961 C C . LEU A 1 128 ? 8.378 8.336 10.977 1.00 78.38 128 LEU A C 1
ATOM 963 O O . LEU A 1 128 ? 9.456 8.710 10.523 1.00 78.38 128 LEU A O 1
ATOM 967 N N . TRP A 1 129 ? 7.459 9.216 11.390 1.00 75.44 129 TRP A N 1
ATOM 968 C CA . TRP A 1 129 ? 7.688 10.668 11.420 1.00 75.44 129 TRP A CA 1
ATOM 969 C C . TRP A 1 129 ? 8.539 11.113 12.604 1.00 75.44 129 TRP A C 1
ATOM 971 O O . TRP A 1 129 ? 9.160 12.174 12.546 1.00 75.44 129 TRP A O 1
ATOM 981 N N . ASN A 1 130 ? 8.522 10.330 13.678 1.00 71.00 130 ASN A N 1
ATOM 982 C CA . ASN A 1 130 ? 9.137 10.676 14.950 1.00 71.00 130 ASN A CA 1
ATOM 983 C C . ASN A 1 130 ? 10.370 9.811 15.235 1.00 71.00 130 ASN A C 1
ATOM 985 O O . ASN A 1 130 ? 11.249 10.239 15.980 1.00 71.00 130 ASN A O 1
ATOM 989 N N . GLU A 1 131 ? 10.448 8.620 14.638 1.00 62.94 131 GLU A N 1
ATOM 990 C CA . GLU A 1 131 ? 11.482 7.630 14.920 1.00 62.94 131 GLU A CA 1
ATOM 991 C C . GLU A 1 131 ? 12.280 7.285 13.657 1.00 62.94 131 GLU A C 1
ATOM 993 O O . GLU A 1 131 ? 11.739 6.876 12.630 1.00 62.94 131 GLU A O 1
ATOM 998 N N . THR A 1 132 ? 13.604 7.436 13.725 1.00 56.47 132 THR A N 1
ATOM 999 C CA . THR A 1 132 ? 14.512 6.966 12.677 1.00 56.47 132 THR A CA 1
ATOM 1000 C C . THR A 1 132 ? 14.616 5.443 12.762 1.00 56.47 132 THR A C 1
ATOM 1002 O O . THR A 1 132 ? 15.335 4.912 13.610 1.00 56.47 132 THR A O 1
ATOM 1005 N N . VAL A 1 133 ? 13.907 4.730 11.882 1.00 55.06 133 VAL A N 1
ATOM 1006 C CA . VAL A 1 133 ? 14.012 3.265 11.773 1.00 55.06 133 VAL A CA 1
ATOM 1007 C C . VAL A 1 133 ? 15.466 2.882 11.483 1.00 55.06 133 VAL A C 1
ATOM 1009 O O . VAL A 1 133 ? 16.080 3.381 10.534 1.00 55.06 133 VAL A O 1
ATOM 1012 N N . ARG A 1 134 ? 16.044 2.011 12.317 1.00 52.75 134 ARG A N 1
ATOM 1013 C CA . ARG A 1 134 ? 17.421 1.530 12.147 1.00 52.75 134 ARG A CA 1
ATOM 1014 C C . ARG A 1 134 ? 17.487 0.573 10.954 1.00 52.75 134 ARG A C 1
ATOM 1016 O O . ARG A 1 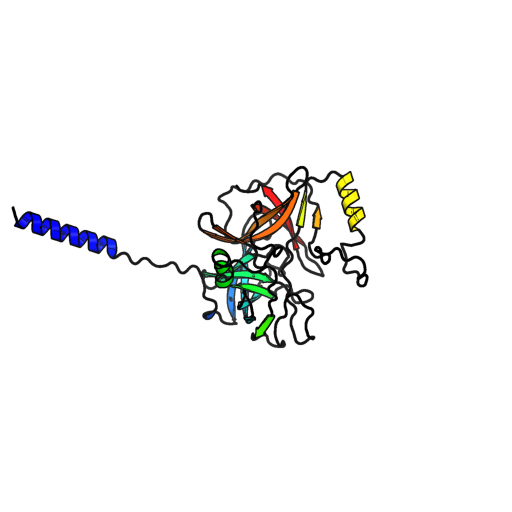134 ? 16.691 -0.353 10.857 1.00 52.75 134 ARG A O 1
ATOM 1023 N N . ALA A 1 135 ? 18.474 0.763 10.078 1.00 47.50 135 ALA A N 1
ATOM 1024 C CA . ALA A 1 135 ? 18.607 0.071 8.787 1.00 47.50 135 ALA A CA 1
ATOM 1025 C C . ALA A 1 135 ? 18.788 -1.467 8.851 1.00 47.50 135 ALA A C 1
ATOM 1027 O O . ALA A 1 135 ? 18.834 -2.112 7.807 1.00 47.50 135 ALA A O 1
ATOM 1028 N N . GLU A 1 136 ? 18.893 -2.067 10.041 1.00 48.66 136 GLU A N 1
ATOM 1029 C CA . GLU A 1 136 ? 19.229 -3.489 10.229 1.00 48.66 136 GLU A CA 1
ATOM 1030 C C . GLU A 1 136 ? 18.210 -4.276 11.069 1.00 48.66 136 GLU A C 1
ATOM 1032 O O . GLU A 1 136 ? 18.494 -5.399 11.494 1.00 48.66 136 GLU A O 1
ATOM 1037 N N . GLU A 1 137 ? 17.026 -3.722 11.344 1.00 49.78 137 GLU A N 1
ATOM 1038 C CA . GLU A 1 137 ? 16.042 -4.448 12.147 1.00 49.78 137 GLU A CA 1
ATOM 1039 C C . GLU A 1 137 ? 15.461 -5.657 11.411 1.00 49.78 137 GLU A C 1
ATOM 1041 O O . GLU A 1 137 ? 14.923 -5.555 10.310 1.00 49.78 137 GLU A O 1
ATOM 1046 N N . LYS A 1 138 ? 15.587 -6.822 12.053 1.00 45.19 138 LYS A N 1
ATOM 1047 C CA . LYS A 1 138 ? 14.964 -8.077 11.639 1.00 45.19 138 LYS A CA 1
ATOM 1048 C C . LYS A 1 138 ? 13.653 -8.223 12.393 1.00 45.19 138 LYS A C 1
ATOM 1050 O O . LYS A 1 138 ? 13.666 -8.252 13.623 1.00 45.19 138 LYS A O 1
ATOM 1055 N N . PHE A 1 139 ? 12.551 -8.348 11.668 1.00 47.59 139 PHE A N 1
ATOM 1056 C CA . PHE A 1 139 ? 11.236 -8.533 12.270 1.00 47.59 139 PHE A CA 1
ATOM 1057 C C . PHE A 1 139 ? 10.931 -10.022 12.426 1.00 47.59 139 PHE A C 1
ATOM 1059 O O . PHE A 1 139 ? 11.113 -10.809 11.497 1.00 47.59 139 PHE A O 1
ATOM 1066 N N . SER A 1 140 ? 10.443 -10.414 13.600 1.00 42.72 140 SER A N 1
ATOM 1067 C CA . SER A 1 140 ? 9.928 -11.764 13.838 1.00 42.72 140 SER A CA 1
ATOM 1068 C C . SER A 1 140 ? 8.579 -11.668 14.538 1.00 42.72 140 SER A C 1
ATOM 1070 O O . SER A 1 140 ? 8.461 -10.986 15.554 1.00 42.72 140 SER A O 1
ATOM 1072 N N . PHE A 1 141 ? 7.557 -12.333 14.000 1.00 51.81 141 PHE A N 1
ATOM 1073 C CA . PHE A 1 141 ? 6.200 -12.303 14.549 1.00 51.81 141 PHE A CA 1
ATOM 1074 C C . PHE A 1 141 ? 5.873 -13.675 15.118 1.00 51.81 141 PHE A C 1
ATOM 1076 O O . PHE A 1 141 ? 5.986 -14.680 14.422 1.00 51.81 141 PHE A O 1
ATOM 1083 N N . GLN A 1 142 ? 5.541 -13.728 16.407 1.00 49.84 142 GLN A N 1
ATOM 1084 C CA . GLN A 1 142 ? 5.503 -14.984 17.163 1.00 49.84 142 GLN A CA 1
ATOM 1085 C C . GLN A 1 142 ? 4.083 -15.398 17.565 1.00 49.84 142 GLN A C 1
ATOM 1087 O O . GLN A 1 142 ? 3.902 -16.537 17.993 1.00 49.84 142 GLN A O 1
ATOM 1092 N N . GLN A 1 143 ? 3.068 -14.531 17.420 1.00 48.69 143 GLN A N 1
ATOM 1093 C CA . GLN A 1 143 ? 1.730 -14.860 17.913 1.00 48.69 143 GLN A CA 1
ATOM 1094 C C . GLN A 1 143 ? 0.599 -14.209 17.107 1.00 48.69 143 GLN A C 1
ATOM 1096 O O . GLN A 1 143 ? 0.602 -13.007 16.874 1.00 48.69 143 GLN A O 1
ATOM 1101 N N . GLY A 1 144 ? -0.383 -15.011 16.685 1.00 45.19 144 GLY A N 1
ATOM 1102 C CA . GLY A 1 144 ? -1.607 -14.538 16.034 1.00 45.19 144 GLY A CA 1
ATOM 1103 C C . GLY A 1 144 ? -2.478 -15.694 15.542 1.00 45.19 144 GLY A C 1
ATOM 1104 O O . GLY A 1 144 ? -1.968 -16.660 14.983 1.00 45.19 144 GLY A O 1
ATOM 1105 N N . GLY A 1 145 ? -3.786 -15.634 15.807 1.00 47.62 145 GLY A N 1
ATOM 1106 C CA . GLY A 1 145 ? -4.735 -16.749 15.674 1.00 47.62 145 GLY A CA 1
ATOM 1107 C C . GLY A 1 145 ? -5.053 -17.187 14.240 1.00 47.62 145 GLY A C 1
ATOM 1108 O O . GLY A 1 145 ? -6.190 -17.041 13.802 1.00 47.62 145 GLY A O 1
ATOM 1109 N N . LEU A 1 146 ? -4.075 -17.738 13.517 1.00 55.78 146 LEU A N 1
ATOM 1110 C CA . LEU A 1 146 ? -4.262 -18.324 12.189 1.00 55.78 146 LEU A CA 1
ATOM 1111 C C . LEU A 1 146 ? -4.573 -19.822 12.310 1.00 55.78 146 LEU A C 1
ATOM 1113 O O . LEU A 1 146 ? -3.702 -20.595 12.709 1.00 55.78 146 LEU A O 1
ATOM 1117 N N . PRO A 1 147 ? -5.797 -20.273 11.973 1.00 56.06 147 PRO A N 1
ATOM 1118 C CA . PRO A 1 147 ? -6.132 -21.690 12.025 1.00 56.06 147 PRO A CA 1
ATOM 1119 C C . PRO A 1 147 ? -5.201 -22.501 11.113 1.00 56.06 147 PRO A C 1
ATOM 1121 O O . PRO A 1 147 ? -5.179 -22.287 9.903 1.00 56.06 147 PRO A O 1
ATOM 1124 N N . GLY A 1 148 ? -4.443 -23.434 11.694 1.00 62.34 148 GLY A N 1
ATOM 1125 C CA . GLY A 1 148 ? -3.555 -24.342 10.958 1.00 62.34 148 GLY A CA 1
ATOM 1126 C C . GLY A 1 148 ? -2.082 -23.927 10.869 1.00 62.34 148 GLY A C 1
ATOM 1127 O O . GLY A 1 148 ? -1.291 -24.725 10.378 1.00 62.34 148 GLY A O 1
ATOM 1128 N N . PHE A 1 149 ? -1.691 -22.753 11.381 1.00 62.84 149 PHE A N 1
ATOM 1129 C CA . PHE A 1 149 ? -0.295 -22.293 11.372 1.00 62.84 149 PHE A CA 1
ATOM 1130 C C . PHE A 1 149 ? 0.145 -21.790 12.753 1.00 62.84 149 PHE A C 1
ATOM 1132 O O . PHE A 1 149 ? -0.645 -21.210 13.495 1.00 62.84 149 PHE A O 1
ATOM 1139 N N . LYS A 1 150 ? 1.417 -22.009 13.105 1.00 62.44 150 LYS A N 1
ATOM 1140 C CA . LYS A 1 150 ? 2.037 -21.530 14.352 1.00 62.44 150 LYS A CA 1
ATOM 1141 C C . LYS A 1 150 ? 2.298 -20.021 14.341 1.00 62.44 150 LYS A C 1
ATOM 1143 O O . LYS A 1 150 ? 2.323 -19.418 15.407 1.00 62.44 150 LYS A O 1
ATOM 1148 N N . GLY A 1 151 ? 2.484 -19.421 13.163 1.00 65.06 151 GLY A N 1
ATOM 1149 C CA . GLY A 1 151 ? 2.780 -17.996 13.004 1.00 65.06 151 GLY A CA 1
ATOM 1150 C C . GLY A 1 151 ? 3.093 -17.606 11.556 1.00 65.06 151 GLY A C 1
ATOM 1151 O O . GLY A 1 151 ? 2.915 -18.412 10.637 1.00 65.06 151 GLY A O 1
ATOM 1152 N N . VAL A 1 152 ? 3.564 -16.369 11.360 1.00 66.94 152 VAL A N 1
ATOM 1153 C CA . VAL A 1 152 ? 4.006 -15.836 10.060 1.00 66.94 152 VAL A CA 1
ATOM 1154 C C . VAL A 1 152 ? 5.464 -15.381 10.163 1.00 66.94 152 VAL A C 1
ATOM 1156 O O . VAL A 1 152 ? 5.799 -14.562 11.017 1.00 66.94 152 VAL A O 1
ATOM 1159 N N . ALA A 1 153 ? 6.326 -15.901 9.292 1.00 64.75 153 ALA A N 1
ATOM 1160 C CA . ALA A 1 153 ? 7.732 -15.519 9.180 1.00 64.75 153 ALA A CA 1
ATOM 1161 C C . ALA A 1 153 ? 7.936 -14.466 8.077 1.00 64.75 153 ALA A C 1
ATOM 1163 O O . ALA A 1 153 ? 7.302 -14.541 7.022 1.00 64.75 153 ALA A O 1
ATOM 1164 N N . PHE A 1 154 ? 8.853 -13.522 8.317 1.00 60.56 154 PHE A N 1
ATOM 1165 C CA . PHE A 1 154 ? 9.247 -12.453 7.392 1.00 60.56 154 PHE A CA 1
ATOM 1166 C C . PHE A 1 154 ? 10.765 -12.524 7.148 1.00 60.56 154 PHE A C 1
ATOM 1168 O O . PHE A 1 154 ? 11.526 -12.874 8.050 1.00 60.56 154 PHE A O 1
ATOM 1175 N N . ASP A 1 155 ? 11.200 -12.240 5.916 1.00 51.59 155 ASP A N 1
ATOM 1176 C CA . ASP A 1 155 ? 12.604 -12.076 5.478 1.00 51.59 155 ASP A CA 1
ATOM 1177 C C . ASP A 1 155 ? 13.594 -13.249 5.690 1.00 51.59 155 ASP A C 1
ATOM 1179 O O . ASP A 1 155 ? 14.756 -13.158 5.291 1.00 51.59 155 ASP A O 1
ATOM 1183 N N . SER A 1 156 ? 13.157 -14.384 6.239 1.00 50.56 156 SER A N 1
ATOM 1184 C CA . SER A 1 156 ? 13.930 -15.633 6.339 1.00 50.56 156 SER A CA 1
ATOM 1185 C C . SER A 1 156 ? 13.098 -16.823 5.853 1.00 50.56 156 SER A C 1
ATOM 1187 O O . SER A 1 156 ? 11.868 -16.747 5.873 1.00 50.56 156 SER A O 1
ATOM 1189 N N . GLU A 1 157 ? 13.749 -17.886 5.356 1.00 54.62 157 GLU A N 1
ATOM 1190 C CA . GLU A 1 157 ? 13.060 -19.149 5.045 1.00 54.62 157 GLU A CA 1
ATOM 1191 C C . GLU A 1 157 ? 12.218 -19.575 6.252 1.00 54.62 157 GLU A C 1
ATOM 1193 O O . GLU A 1 157 ? 12.662 -19.472 7.399 1.00 54.62 157 GLU A O 1
ATOM 1198 N N . SER A 1 158 ? 10.993 -20.021 5.976 1.00 57.09 158 SER A N 1
ATOM 1199 C CA . SER A 1 158 ? 10.094 -20.538 7.001 1.00 57.09 158 SER A CA 1
ATOM 1200 C C . SER A 1 158 ? 10.821 -21.589 7.852 1.00 57.09 158 SER A C 1
ATOM 1202 O O . SER A 1 158 ? 11.428 -22.490 7.269 1.00 57.09 158 SER A O 1
ATOM 1204 N N . PRO A 1 159 ? 10.777 -21.519 9.199 1.00 60.19 159 PRO A N 1
ATOM 1205 C CA . PRO A 1 159 ? 11.447 -22.503 10.049 1.00 60.19 159 PRO A CA 1
ATOM 1206 C C . PRO A 1 159 ? 11.024 -23.948 9.741 1.00 60.19 159 PRO A C 1
ATOM 1208 O O . PRO A 1 159 ? 11.839 -24.861 9.850 1.00 60.19 159 PRO A O 1
ATOM 1211 N N . ASP A 1 160 ? 9.752 -24.138 9.369 1.00 70.31 160 ASP A N 1
ATOM 1212 C CA . ASP A 1 160 ? 9.157 -25.379 8.866 1.00 70.31 160 ASP A CA 1
ATOM 1213 C C . ASP A 1 160 ? 7.792 -25.090 8.175 1.00 70.31 160 ASP A C 1
ATOM 1215 O O . ASP A 1 160 ? 7.347 -23.939 8.114 1.00 70.31 160 ASP A O 1
ATOM 1219 N N . ASP A 1 161 ? 7.103 -26.126 7.677 1.00 68.50 161 ASP A N 1
ATOM 1220 C CA . ASP A 1 161 ? 5.793 -26.027 6.995 1.00 68.50 161 ASP A CA 1
ATOM 1221 C C . ASP A 1 161 ? 4.630 -25.584 7.906 1.00 68.50 161 ASP A C 1
ATOM 1223 O O . ASP A 1 161 ? 3.529 -25.295 7.434 1.00 68.50 161 ASP A O 1
ATOM 1227 N N . SER A 1 162 ? 4.840 -25.537 9.225 1.00 66.62 162 SER A N 1
ATOM 1228 C CA . SER A 1 162 ? 3.836 -25.065 10.182 1.00 66.62 162 SER A CA 1
ATOM 1229 C C . SER A 1 162 ? 3.808 -23.539 10.322 1.00 66.62 162 SER A C 1
ATOM 1231 O O . SER A 1 162 ? 3.016 -23.021 11.107 1.00 66.62 162 SER A O 1
ATOM 1233 N N . TRP A 1 163 ? 4.616 -22.810 9.546 1.00 65.12 163 TRP A N 1
ATOM 1234 C CA . TRP A 1 163 ? 4.658 -21.348 9.493 1.00 65.12 163 TRP A CA 1
ATOM 1235 C C . TRP A 1 163 ? 4.285 -20.832 8.098 1.00 65.12 163 TRP A C 1
ATOM 1237 O O . TRP A 1 163 ? 4.657 -21.411 7.080 1.00 65.12 163 TRP A O 1
ATOM 1247 N N . LEU A 1 164 ? 3.556 -19.714 8.044 1.00 67.81 164 LEU A N 1
ATOM 1248 C CA . LEU A 1 164 ? 3.290 -19.008 6.790 1.00 67.81 164 LEU A CA 1
ATOM 1249 C C . LEU A 1 164 ? 4.449 -18.071 6.463 1.00 67.81 164 LEU A C 1
ATOM 1251 O O . LEU A 1 164 ? 4.895 -17.308 7.315 1.00 67.81 164 LEU A O 1
ATOM 1255 N N . TRP A 1 165 ? 4.900 -18.076 5.214 1.00 68.31 165 TRP A N 1
ATOM 1256 C CA . TRP A 1 165 ? 5.972 -17.192 4.770 1.00 68.31 165 TRP A CA 1
ATOM 1257 C C . TRP A 1 165 ? 5.406 -15.957 4.064 1.00 68.31 165 TRP A C 1
ATOM 1259 O O . TRP A 1 165 ? 4.901 -16.050 2.943 1.00 68.31 165 TRP A O 1
ATOM 1269 N N . ALA A 1 166 ? 5.464 -14.805 4.735 1.00 64.56 166 ALA A N 1
ATOM 1270 C CA . ALA A 1 166 ? 5.059 -13.525 4.170 1.00 64.56 166 ALA A CA 1
ATOM 1271 C C . ALA A 1 166 ? 6.277 -12.778 3.625 1.00 64.56 166 ALA A C 1
ATOM 1273 O O . ALA A 1 166 ? 7.328 -12.701 4.262 1.00 64.56 166 ALA A O 1
ATOM 1274 N N . GLN A 1 167 ? 6.118 -12.180 2.448 1.00 65.19 167 GLN A N 1
ATOM 1275 C CA . GLN A 1 167 ? 7.156 -11.380 1.812 1.00 65.19 167 GLN A CA 1
ATOM 1276 C C . GLN A 1 167 ? 6.612 -9.995 1.460 1.00 65.19 167 GLN A C 1
ATOM 1278 O O . GLN A 1 167 ? 5.415 -9.868 1.165 1.00 65.19 167 GLN A O 1
ATOM 1283 N N . PRO A 1 168 ? 7.459 -8.948 1.489 1.00 58.41 168 PRO A N 1
ATOM 1284 C CA . PRO A 1 168 ? 7.062 -7.626 1.028 1.00 58.41 168 PRO A CA 1
ATOM 1285 C C . PRO A 1 168 ? 6.398 -7.721 -0.345 1.00 58.41 168 PRO A C 1
ATOM 1287 O O . PRO A 1 168 ? 6.909 -8.403 -1.240 1.00 58.41 168 PRO A O 1
ATOM 1290 N N . VAL A 1 169 ? 5.248 -7.064 -0.522 1.00 56.91 169 VAL A N 1
ATOM 1291 C CA . VAL A 1 169 ? 4.630 -6.990 -1.849 1.00 56.91 169 VAL A CA 1
ATOM 1292 C C . VAL A 1 169 ? 5.604 -6.249 -2.754 1.00 56.91 169 VAL A C 1
ATOM 1294 O O . VAL A 1 169 ? 5.892 -5.080 -2.541 1.00 56.91 169 VAL A O 1
ATOM 1297 N N . LEU A 1 170 ? 6.119 -6.933 -3.767 1.00 63.91 170 LEU A N 1
ATOM 1298 C CA . LEU A 1 170 ? 7.161 -6.392 -4.635 1.00 63.91 170 LEU A CA 1
ATOM 1299 C C . LEU A 1 170 ? 6.721 -5.052 -5.222 1.00 63.91 170 LEU A C 1
ATOM 1301 O O . LEU A 1 170 ? 5.567 -4.894 -5.627 1.00 63.91 170 LEU A O 1
ATOM 1305 N N . THR A 1 171 ? 7.638 -4.095 -5.287 1.00 59.50 171 THR A N 1
ATOM 1306 C CA . THR A 1 171 ? 7.398 -2.790 -5.908 1.00 59.50 171 THR A CA 1
ATOM 1307 C C . THR A 1 171 ? 7.819 -2.878 -7.376 1.00 59.50 171 THR A C 1
ATOM 1309 O O . THR A 1 171 ? 9.021 -2.884 -7.635 1.00 59.50 171 THR A O 1
ATOM 1312 N N . PRO A 1 172 ? 6.902 -2.984 -8.360 1.00 58.69 172 PRO A N 1
ATOM 1313 C CA . PRO A 1 172 ? 7.292 -3.105 -9.761 1.00 58.69 172 PRO A CA 1
ATOM 1314 C C . PRO A 1 172 ? 8.190 -1.942 -10.168 1.00 58.69 172 PRO A C 1
ATOM 1316 O O . PRO A 1 172 ? 7.904 -0.791 -9.820 1.00 58.69 172 PRO A O 1
ATOM 1319 N N . LEU A 1 173 ? 9.253 -2.255 -10.908 1.00 67.25 173 LEU A N 1
ATOM 1320 C CA . LEU A 1 173 ? 10.120 -1.246 -11.493 1.00 67.25 173 LEU A CA 1
ATOM 1321 C C . LEU A 1 173 ? 9.733 -1.054 -12.954 1.00 67.25 173 LEU A C 1
ATOM 1323 O O . LEU A 1 173 ? 9.621 -2.012 -13.721 1.00 67.25 173 LEU A O 1
ATOM 1327 N N . PHE A 1 174 ? 9.562 0.200 -13.350 1.00 66.44 174 PHE A N 1
ATOM 1328 C CA . PHE A 1 174 ? 9.327 0.554 -14.742 1.00 66.44 174 PHE A CA 1
ATOM 1329 C C . PHE A 1 174 ? 10.506 1.326 -15.286 1.00 66.44 174 PHE A C 1
ATOM 1331 O O . PHE A 1 174 ? 11.009 2.238 -14.628 1.00 66.44 174 PHE A O 1
ATOM 1338 N N . ILE A 1 175 ? 10.910 0.961 -16.503 1.00 70.00 175 ILE A N 1
ATOM 1339 C CA . ILE A 1 175 ? 11.913 1.701 -17.259 1.00 70.00 175 ILE A CA 1
ATOM 1340 C C . ILE A 1 175 ? 11.302 2.260 -18.537 1.00 70.00 175 ILE A C 1
ATOM 1342 O O . ILE A 1 175 ? 10.735 1.522 -19.350 1.00 70.00 175 ILE A O 1
ATOM 1346 N N . SER A 1 176 ? 11.472 3.563 -18.733 1.00 66.12 176 SER A N 1
ATOM 1347 C CA . SER A 1 176 ? 11.064 4.300 -19.931 1.00 66.12 176 SER A CA 1
ATOM 1348 C C . SER A 1 176 ? 12.238 5.119 -20.489 1.00 66.12 176 SER A C 1
ATOM 1350 O O . SER A 1 176 ? 13.274 5.262 -19.844 1.00 66.12 176 SER A O 1
ATOM 1352 N N . GLY A 1 177 ? 12.119 5.601 -21.731 1.00 65.69 177 GLY A N 1
ATOM 1353 C CA . GLY A 1 177 ? 13.136 6.451 -22.378 1.00 65.69 177 GLY A CA 1
ATOM 1354 C C . GLY A 1 177 ? 14.320 5.720 -23.030 1.00 65.69 177 GLY A C 1
ATOM 1355 O O . GLY A 1 177 ? 15.082 6.324 -23.776 1.00 65.69 177 GLY A O 1
ATOM 1356 N N . LEU A 1 178 ? 14.460 4.399 -22.856 1.00 72.75 178 LEU A N 1
ATOM 1357 C CA . LEU A 1 178 ? 15.554 3.653 -23.495 1.00 72.75 178 LEU A CA 1
ATOM 1358 C C . LEU A 1 178 ? 15.452 3.662 -25.029 1.00 72.75 178 LEU A C 1
ATOM 1360 O O . LEU A 1 178 ? 14.387 3.366 -25.584 1.00 72.75 178 LEU A O 1
ATOM 1364 N N . SER A 1 179 ? 16.579 3.889 -25.709 1.00 74.56 179 SER A N 1
ATOM 1365 C CA . SER A 1 179 ? 16.712 3.665 -27.156 1.00 74.56 179 SER A CA 1
ATOM 1366 C C . SER A 1 179 ? 16.613 2.169 -27.500 1.00 74.56 179 SER A C 1
ATOM 1368 O O . SER A 1 179 ? 16.931 1.342 -26.643 1.00 74.56 179 SER A O 1
ATOM 1370 N N . PRO A 1 180 ? 16.238 1.780 -28.736 1.00 73.25 180 PRO A N 1
ATOM 1371 C CA . PRO A 1 180 ? 16.168 0.369 -29.133 1.00 73.25 180 PRO A CA 1
ATOM 1372 C C . PRO A 1 180 ? 17.461 -0.399 -28.832 1.00 73.25 180 PRO A C 1
ATOM 1374 O O . PRO A 1 180 ? 17.429 -1.430 -28.175 1.00 73.25 180 PRO A O 1
ATOM 1377 N N . ARG A 1 181 ? 18.619 0.188 -29.168 1.00 74.94 181 ARG A N 1
ATOM 1378 C CA . ARG A 1 181 ? 19.934 -0.403 -28.877 1.00 74.94 181 ARG A CA 1
ATOM 1379 C C . ARG A 1 181 ? 20.175 -0.606 -27.378 1.00 74.94 181 ARG A C 1
ATOM 1381 O O . ARG A 1 181 ? 20.731 -1.627 -26.986 1.00 74.94 181 ARG A O 1
ATOM 1388 N N . ALA A 1 182 ? 19.794 0.366 -26.547 1.00 74.19 182 ALA A N 1
ATOM 1389 C CA . ALA A 1 182 ? 19.943 0.260 -25.097 1.00 74.19 182 ALA A CA 1
ATOM 1390 C C . ALA A 1 182 ? 18.982 -0.780 -24.501 1.00 74.19 182 ALA A C 1
ATOM 1392 O O . ALA A 1 182 ? 19.382 -1.512 -23.599 1.00 74.19 182 ALA A O 1
ATOM 1393 N N . ARG A 1 183 ? 17.751 -0.888 -25.030 1.00 69.44 183 ARG A N 1
ATOM 1394 C CA . ARG A 1 183 ? 16.796 -1.945 -24.660 1.00 69.44 183 ARG A CA 1
ATOM 1395 C C . ARG A 1 183 ? 17.361 -3.317 -24.992 1.00 69.44 183 ARG A C 1
ATOM 1397 O O . ARG A 1 183 ? 17.449 -4.139 -24.095 1.00 69.44 183 ARG A O 1
ATOM 1404 N N . ASP A 1 184 ? 17.819 -3.526 -26.224 1.00 68.88 184 ASP A N 1
ATOM 1405 C CA . ASP A 1 184 ? 18.370 -4.811 -26.666 1.00 68.88 184 ASP A CA 1
ATOM 1406 C C . ASP A 1 184 ? 19.586 -5.218 -25.825 1.00 68.88 184 ASP A C 1
ATOM 1408 O O . ASP A 1 184 ? 19.694 -6.364 -25.385 1.00 68.88 184 ASP A O 1
ATOM 1412 N N . TYR A 1 185 ? 20.472 -4.261 -25.524 1.00 72.25 185 TYR A N 1
ATOM 1413 C CA . TYR A 1 185 ? 21.616 -4.488 -24.645 1.00 72.25 185 TYR A CA 1
ATOM 1414 C C . TYR A 1 185 ? 21.187 -4.861 -23.219 1.00 72.25 185 TYR A C 1
ATOM 1416 O O . TYR A 1 185 ? 21.658 -5.866 -22.682 1.00 72.25 185 TYR A O 1
ATOM 1424 N N . LEU A 1 186 ? 20.264 -4.100 -22.621 1.00 69.25 186 LEU A N 1
ATOM 1425 C CA . LEU A 1 186 ? 19.723 -4.382 -21.293 1.00 69.25 186 LEU A CA 1
ATOM 1426 C C . LEU A 1 186 ? 19.077 -5.774 -21.264 1.00 69.25 186 LEU A C 1
ATOM 1428 O O . LEU A 1 186 ? 19.448 -6.610 -20.446 1.00 69.25 186 LEU A O 1
ATOM 1432 N N . THR A 1 187 ? 18.175 -6.064 -22.202 1.00 63.16 187 THR A N 1
ATOM 1433 C CA . THR A 1 187 ? 17.511 -7.364 -22.305 1.00 63.16 187 THR A CA 1
ATOM 1434 C C . THR A 1 187 ? 18.539 -8.486 -22.450 1.00 63.16 187 THR A C 1
ATOM 1436 O O . THR A 1 187 ? 18.470 -9.446 -21.692 1.00 63.16 187 THR A O 1
ATOM 1439 N N . SER A 1 188 ? 19.545 -8.352 -23.320 1.00 64.38 188 SER A N 1
ATOM 1440 C CA . SER A 1 188 ? 20.598 -9.371 -23.480 1.00 64.38 188 SER A CA 1
ATOM 1441 C C . SER A 1 188 ? 21.454 -9.583 -22.221 1.00 64.38 188 SER A C 1
ATOM 1443 O O . SER A 1 188 ? 21.859 -10.707 -21.936 1.00 64.38 188 SER A O 1
ATOM 1445 N N . THR A 1 189 ? 21.678 -8.531 -21.427 1.00 66.00 189 THR A N 1
ATOM 1446 C CA . THR A 1 189 ? 22.442 -8.602 -20.170 1.00 66.00 189 THR A CA 1
ATOM 1447 C C . THR A 1 189 ? 21.665 -9.345 -19.077 1.00 66.00 189 THR A C 1
ATOM 1449 O O . THR A 1 189 ? 22.262 -10.067 -18.279 1.00 66.00 189 THR A O 1
ATOM 1452 N N . PHE A 1 190 ? 20.334 -9.203 -19.053 1.00 56.03 190 PHE A N 1
ATOM 1453 C CA . PHE A 1 190 ? 19.454 -9.785 -18.028 1.00 56.03 190 PHE A CA 1
ATOM 1454 C C . PHE A 1 190 ? 18.726 -11.074 -18.457 1.00 56.03 190 PHE A C 1
ATOM 1456 O O . PHE A 1 190 ? 18.094 -11.720 -17.624 1.00 56.03 190 PHE A O 1
ATOM 1463 N N . GLN A 1 191 ? 18.856 -11.508 -19.717 1.00 50.28 191 GLN A N 1
ATOM 1464 C CA . GLN A 1 191 ? 18.274 -12.759 -20.240 1.00 50.28 191 GLN A CA 1
ATOM 1465 C C . GLN A 1 191 ? 18.709 -14.021 -19.464 1.00 50.28 191 GLN A C 1
ATOM 1467 O O . GLN A 1 191 ? 18.007 -15.026 -19.507 1.00 50.28 191 GLN A O 1
ATOM 1472 N N . GLY A 1 192 ? 19.837 -13.979 -18.741 1.00 48.41 192 GLY A N 1
ATOM 1473 C CA . GLY A 1 192 ? 20.320 -15.081 -17.897 1.00 48.41 192 GLY A CA 1
ATOM 1474 C C . GLY A 1 192 ? 19.972 -14.978 -16.406 1.00 48.41 192 GLY A C 1
ATOM 1475 O O . GLY A 1 192 ? 20.335 -15.872 -15.648 1.00 48.41 192 GLY A O 1
ATOM 1476 N N . THR A 1 193 ? 19.324 -13.897 -15.962 1.00 49.12 193 THR A N 1
ATOM 1477 C CA . THR A 1 193 ? 19.087 -13.619 -14.530 1.00 49.12 193 THR A CA 1
ATOM 1478 C C . THR A 1 193 ? 17.640 -13.301 -14.181 1.00 49.12 193 THR A C 1
ATOM 1480 O O . THR A 1 193 ? 17.269 -13.397 -13.013 1.00 49.12 193 THR A O 1
ATOM 1483 N N . THR A 1 194 ? 16.800 -12.974 -15.158 1.00 39.81 194 THR A N 1
ATOM 1484 C CA . THR A 1 194 ? 15.438 -12.512 -14.892 1.00 39.81 194 THR A CA 1
ATOM 1485 C C . THR A 1 194 ? 14.514 -13.098 -15.948 1.00 39.81 194 THR A C 1
ATOM 1487 O O . THR A 1 194 ? 14.767 -12.879 -17.121 1.00 39.81 194 THR A O 1
ATOM 1490 N N . PHE A 1 195 ? 13.508 -13.875 -15.521 1.00 41.59 195 PHE A N 1
ATOM 1491 C CA . PHE A 1 195 ? 12.173 -14.110 -16.127 1.00 41.59 195 PHE A CA 1
ATOM 1492 C C . PHE A 1 195 ? 11.573 -15.487 -15.778 1.00 41.59 195 PHE A C 1
ATOM 1494 O O . PHE A 1 195 ? 10.380 -15.688 -15.987 1.00 41.59 195 PHE A O 1
ATOM 1501 N N . LEU A 1 196 ? 12.328 -16.399 -15.157 1.00 32.16 196 LEU A N 1
ATOM 1502 C CA . LEU A 1 196 ? 11.799 -17.619 -14.531 1.00 32.16 196 LEU A CA 1
ATOM 1503 C C . LEU A 1 196 ? 12.560 -17.914 -13.230 1.00 32.16 196 LEU A C 1
ATOM 1505 O O . LEU A 1 196 ? 13.754 -17.612 -13.158 1.00 32.16 196 LEU A O 1
ATOM 1509 N N . PRO A 1 197 ? 11.924 -18.536 -12.220 1.00 31.45 197 PRO A N 1
ATOM 1510 C CA . PRO A 1 197 ? 12.639 -19.116 -11.097 1.00 31.45 197 PRO A CA 1
ATOM 1511 C C . PRO A 1 197 ? 13.387 -20.348 -11.621 1.00 31.45 197 PRO A C 1
ATOM 1513 O O . PRO A 1 197 ? 12.897 -21.469 -11.541 1.00 31.45 197 PRO A O 1
ATOM 1516 N N . SER A 1 198 ? 14.564 -20.150 -12.216 1.00 29.56 198 SER A N 1
ATOM 1517 C CA . SER A 1 198 ? 15.499 -21.250 -12.420 1.00 29.56 198 SER A CA 1
ATOM 1518 C C . SER A 1 198 ? 16.352 -21.344 -11.172 1.00 29.56 198 SER A C 1
ATOM 1520 O O . SER A 1 198 ? 17.305 -20.595 -10.964 1.00 29.56 198 SER A O 1
ATOM 1522 N N . THR A 1 199 ? 15.956 -22.282 -10.325 1.00 44.22 199 THR A N 1
ATOM 1523 C CA . THR A 1 199 ? 16.804 -22.933 -9.336 1.00 44.22 199 THR A CA 1
ATOM 1524 C C . THR A 1 199 ? 18.254 -23.058 -9.820 1.00 44.22 199 THR A C 1
ATOM 1526 O O . THR A 1 199 ? 18.472 -23.482 -10.952 1.00 44.22 199 THR A O 1
ATOM 1529 N N . SER A 1 200 ? 19.196 -22.776 -8.910 1.00 35.91 200 SER A N 1
ATOM 1530 C CA . SER A 1 200 ? 20.466 -23.503 -8.711 1.00 35.91 200 SER A CA 1
ATOM 1531 C C . SER A 1 200 ? 21.819 -22.811 -8.917 1.00 35.91 200 SER A C 1
ATOM 1533 O O . SER A 1 200 ? 22.811 -23.508 -8.726 1.00 35.91 200 SER A O 1
ATOM 1535 N N . ASP A 1 201 ? 21.943 -21.507 -9.191 1.00 37.03 201 ASP A N 1
ATOM 1536 C CA . ASP A 1 201 ? 23.287 -20.891 -9.231 1.00 37.03 201 ASP A CA 1
ATOM 1537 C C . ASP A 1 201 ? 23.503 -19.793 -8.177 1.00 37.03 201 ASP A C 1
ATOM 1539 O O . ASP A 1 201 ? 23.182 -18.620 -8.359 1.00 37.03 201 ASP A O 1
ATOM 1543 N N . LYS A 1 202 ? 24.072 -20.209 -7.037 1.00 39.88 202 LYS A N 1
ATOM 1544 C CA . LYS A 1 202 ? 24.447 -19.357 -5.893 1.00 39.88 202 LYS A CA 1
ATOM 1545 C C . LYS A 1 202 ? 25.765 -18.589 -6.114 1.00 39.88 202 LYS A C 1
ATOM 1547 O O . LYS A 1 202 ? 26.236 -17.937 -5.186 1.00 39.88 202 LYS A O 1
ATOM 1552 N N . SER A 1 203 ? 26.395 -18.674 -7.290 1.00 32.38 203 SER A N 1
ATOM 1553 C CA . SER A 1 203 ? 27.781 -18.211 -7.476 1.00 32.38 203 SER A CA 1
ATOM 1554 C C . SER A 1 203 ? 27.952 -16.754 -7.927 1.00 32.38 203 SER A C 1
ATOM 1556 O O . SER A 1 203 ? 29.069 -16.240 -7.897 1.00 32.38 203 SER A O 1
ATOM 1558 N N . ARG A 1 204 ? 26.882 -16.039 -8.302 1.00 37.06 204 ARG A N 1
ATOM 1559 C CA . ARG A 1 204 ? 26.977 -14.644 -8.786 1.00 37.06 204 ARG A CA 1
ATOM 1560 C C . ARG A 1 204 ? 26.224 -13.682 -7.870 1.00 37.06 204 ARG A C 1
ATOM 1562 O O . ARG A 1 204 ? 25.206 -13.103 -8.236 1.00 37.06 204 ARG A O 1
ATOM 1569 N N . ILE A 1 205 ? 26.734 -13.544 -6.648 1.00 34.75 205 ILE A N 1
ATOM 1570 C CA . ILE A 1 205 ? 26.224 -12.617 -5.631 1.00 34.75 205 ILE A CA 1
ATOM 1571 C C . ILE A 1 205 ? 26.943 -11.273 -5.799 1.00 34.75 205 ILE A C 1
ATOM 1573 O O . ILE A 1 205 ? 28.110 -11.142 -5.437 1.00 34.75 205 ILE A O 1
ATOM 1577 N N . TYR A 1 206 ? 26.248 -10.264 -6.331 1.00 34.69 206 TYR A N 1
ATOM 1578 C CA . TYR A 1 206 ? 26.659 -8.870 -6.150 1.00 34.69 206 TYR A CA 1
ATOM 1579 C C . TYR A 1 206 ? 26.186 -8.414 -4.760 1.00 34.69 206 TYR A C 1
ATOM 1581 O O . TYR A 1 206 ? 24.981 -8.455 -4.490 1.00 34.69 206 TYR A O 1
ATOM 1589 N N . PRO A 1 207 ? 27.088 -7.998 -3.853 1.00 28.00 207 PRO A N 1
ATOM 1590 C CA . PRO A 1 207 ? 26.697 -7.555 -2.522 1.00 28.00 207 PRO A CA 1
ATOM 1591 C C . PRO A 1 207 ? 25.904 -6.246 -2.646 1.00 28.00 207 PRO A C 1
ATOM 1593 O O . PRO A 1 207 ? 26.435 -5.230 -3.085 1.00 28.00 207 PRO A O 1
ATOM 1596 N N . GLY A 1 208 ? 24.611 -6.291 -2.311 1.00 34.59 208 GLY A N 1
ATOM 1597 C CA . GLY A 1 208 ? 23.692 -5.143 -2.345 1.00 34.59 208 GLY A CA 1
ATOM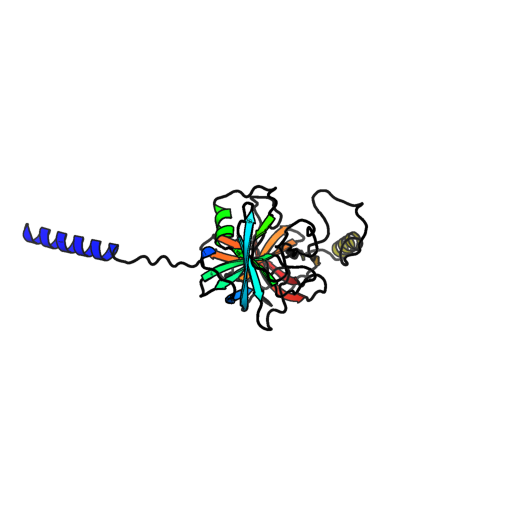 1598 C C . GLY A 1 208 ? 22.483 -5.287 -3.280 1.00 34.59 208 GLY A C 1
ATOM 1599 O O . GLY A 1 208 ? 21.543 -4.508 -3.155 1.00 34.59 208 GLY A O 1
ATOM 1600 N N . LEU A 1 209 ? 22.475 -6.288 -4.167 1.00 37.97 209 LEU A N 1
ATOM 1601 C CA . LEU A 1 209 ? 21.346 -6.641 -5.042 1.00 37.97 209 LEU A CA 1
ATOM 1602 C C . LEU A 1 209 ? 21.096 -8.152 -4.943 1.00 37.97 209 LEU A C 1
ATOM 1604 O O . LEU A 1 209 ? 21.480 -8.937 -5.810 1.00 37.97 209 LEU A O 1
ATOM 1608 N N . THR A 1 210 ? 20.501 -8.589 -3.838 1.00 33.12 210 THR A N 1
ATOM 1609 C CA . THR A 1 210 ? 20.151 -9.996 -3.625 1.00 33.12 210 THR A CA 1
ATOM 1610 C C . THR A 1 210 ? 18.908 -10.383 -4.443 1.00 33.12 210 THR A C 1
ATOM 1612 O O . THR A 1 210 ? 17.799 -10.277 -3.937 1.00 33.12 210 THR A O 1
ATOM 1615 N N . GLN A 1 211 ? 19.126 -10.882 -5.672 1.00 40.31 211 GLN A N 1
ATOM 1616 C CA . GLN A 1 211 ? 18.236 -11.772 -6.465 1.00 40.31 211 GLN A CA 1
ATOM 1617 C C . GLN A 1 211 ? 16.846 -11.188 -6.897 1.00 40.31 211 GLN A C 1
ATOM 1619 O O . GLN A 1 211 ? 16.423 -10.136 -6.426 1.00 40.31 211 GLN A O 1
ATOM 1624 N N . PRO A 1 212 ? 16.175 -11.753 -7.926 1.00 39.38 212 PRO A N 1
ATOM 1625 C CA . PRO A 1 212 ? 15.549 -10.994 -9.019 1.00 39.38 212 PRO A CA 1
ATOM 1626 C C . PRO A 1 212 ? 14.077 -10.649 -8.752 1.00 39.38 212 PRO A C 1
ATOM 1628 O O . PRO A 1 212 ? 13.188 -11.195 -9.401 1.00 39.38 212 PRO A O 1
ATOM 1631 N N . TRP A 1 213 ? 13.786 -9.777 -7.782 1.00 44.00 213 TRP A N 1
ATOM 1632 C CA . TRP A 1 213 ? 12.405 -9.663 -7.291 1.00 44.00 213 TRP A CA 1
ATOM 1633 C C . TRP A 1 213 ? 11.563 -8.472 -7.754 1.00 44.00 213 TRP A C 1
ATOM 1635 O O . TRP A 1 213 ? 10.406 -8.361 -7.367 1.00 44.00 213 TRP A O 1
ATOM 1645 N N . PHE A 1 214 ? 12.047 -7.610 -8.640 1.00 46.00 214 PHE A N 1
ATOM 1646 C CA . PHE A 1 214 ? 11.180 -6.585 -9.227 1.00 46.00 214 PHE A CA 1
ATOM 1647 C C . PHE A 1 214 ? 10.749 -7.021 -10.627 1.00 46.00 214 PHE A C 1
ATOM 1649 O O . PHE A 1 214 ? 11.625 -7.187 -11.479 1.00 46.00 214 PHE A O 1
ATOM 1656 N N . PRO A 1 215 ? 9.441 -7.207 -10.913 1.00 51.19 215 PRO A N 1
ATOM 1657 C CA . PRO A 1 215 ? 9.004 -7.327 -12.295 1.00 51.19 215 PRO A CA 1
ATOM 1658 C C . PRO A 1 215 ? 9.401 -6.030 -13.004 1.00 51.19 215 PRO A C 1
ATOM 1660 O O . PRO A 1 215 ? 8.861 -4.962 -12.713 1.00 51.19 215 PRO A O 1
ATOM 1663 N N . LEU A 1 216 ? 10.416 -6.124 -13.866 1.00 48.56 216 LEU A N 1
ATOM 1664 C CA . LEU A 1 216 ? 10.926 -5.008 -14.643 1.00 48.56 216 LEU A CA 1
ATOM 1665 C C . LEU A 1 216 ? 10.203 -4.993 -15.984 1.00 48.56 216 LEU A C 1
ATOM 1667 O O . LEU A 1 216 ? 10.444 -5.857 -16.829 1.00 48.56 216 LEU A O 1
ATOM 1671 N N . ALA A 1 217 ? 9.326 -4.015 -16.188 1.00 54.31 217 ALA A N 1
ATOM 1672 C CA . ALA A 1 217 ? 8.675 -3.820 -17.477 1.00 54.31 217 ALA A CA 1
ATOM 1673 C C . ALA A 1 217 ? 9.246 -2.581 -18.176 1.00 54.31 217 ALA A C 1
ATOM 1675 O O . ALA A 1 217 ? 9.271 -1.481 -17.618 1.00 54.31 217 ALA A O 1
ATOM 1676 N N . SER A 1 218 ? 9.701 -2.763 -19.421 1.00 48.69 218 SER A N 1
ATOM 1677 C CA . SER A 1 218 ? 9.971 -1.634 -20.308 1.00 48.69 218 SER A CA 1
ATOM 1678 C C . SER A 1 218 ? 8.643 -1.134 -20.858 1.00 48.69 218 SER A C 1
ATOM 1680 O O . SER A 1 218 ? 7.915 -1.881 -21.512 1.00 48.69 218 SER A O 1
ATOM 1682 N N . VAL A 1 219 ? 8.321 0.123 -20.576 1.00 57.12 219 VAL A N 1
ATOM 1683 C CA . VAL A 1 219 ? 7.074 0.742 -21.020 1.00 57.12 219 VAL A CA 1
ATOM 1684 C C . VAL A 1 219 ? 7.422 1.737 -22.119 1.00 57.12 219 VAL A C 1
ATOM 1686 O O . VAL A 1 219 ? 8.190 2.677 -21.905 1.00 57.12 219 VAL A O 1
ATOM 1689 N N . SER A 1 220 ? 6.899 1.510 -23.326 1.00 47.16 220 SER A N 1
ATOM 1690 C CA . SER A 1 220 ? 6.991 2.507 -24.397 1.00 47.16 220 SER A CA 1
ATOM 1691 C C . SER A 1 220 ? 6.193 3.746 -24.000 1.00 47.16 220 SER A C 1
ATOM 1693 O O . SER A 1 220 ? 5.134 3.621 -23.388 1.00 47.16 220 SER A O 1
ATOM 1695 N N . GLU A 1 221 ? 6.702 4.927 -24.352 1.00 49.75 221 GLU A N 1
ATOM 1696 C CA . GLU A 1 221 ? 6.069 6.217 -24.065 1.00 49.75 221 GLU A CA 1
ATOM 1697 C C . GLU A 1 221 ? 4.623 6.223 -24.593 1.00 49.75 221 GLU A C 1
ATOM 1699 O O . GLU A 1 221 ? 4.362 6.324 -25.792 1.00 49.75 221 GLU A O 1
ATOM 1704 N N . GLY A 1 222 ? 3.667 6.024 -23.685 1.00 48.19 222 GLY A N 1
ATOM 1705 C CA . GLY A 1 222 ? 2.244 6.140 -23.965 1.00 48.19 222 GLY A CA 1
ATOM 1706 C C . GLY A 1 222 ? 1.809 7.602 -23.927 1.00 48.19 222 GLY A C 1
ATOM 1707 O O . GLY A 1 222 ? 2.496 8.458 -23.372 1.00 48.19 222 GLY A O 1
ATOM 1708 N N . LYS A 1 223 ? 0.642 7.892 -24.514 1.00 41.56 223 LYS A N 1
ATOM 1709 C CA . LYS A 1 223 ? 0.001 9.219 -24.517 1.00 41.56 223 LYS A CA 1
ATOM 1710 C C . LYS A 1 223 ? 0.137 9.877 -23.132 1.00 41.56 223 LYS A C 1
ATOM 1712 O O . LYS A 1 223 ? -0.281 9.273 -22.150 1.00 41.56 223 LYS A O 1
ATOM 1717 N N . LYS A 1 224 ? 0.698 11.093 -23.050 1.00 44.97 224 LYS A N 1
ATOM 1718 C CA . LYS A 1 224 ? 0.861 11.835 -21.784 1.00 44.97 224 LYS A CA 1
ATOM 1719 C C . LYS A 1 224 ? -0.498 12.003 -21.096 1.00 44.97 224 LYS A C 1
ATOM 1721 O O . LYS A 1 224 ? -1.286 12.866 -21.477 1.00 44.97 224 LYS A O 1
ATOM 1726 N N . VAL A 1 225 ? -0.782 11.173 -20.097 1.00 52.38 225 VAL A N 1
ATOM 1727 C CA . VAL A 1 225 ? -1.935 11.336 -19.207 1.00 52.38 225 VAL A CA 1
ATOM 1728 C C . VAL A 1 225 ? -1.478 12.241 -18.070 1.00 52.38 225 VAL A C 1
ATOM 1730 O O . VAL A 1 225 ? -0.796 11.799 -17.157 1.00 52.38 225 VAL A O 1
ATOM 1733 N N . SER A 1 226 ? -1.790 13.534 -18.123 1.00 49.28 226 SER A N 1
ATOM 1734 C CA . SER A 1 226 ? -1.482 14.431 -17.005 1.00 49.28 226 SER A CA 1
ATOM 1735 C C . SER A 1 226 ? -2.510 14.236 -15.891 1.00 49.28 226 SER A C 1
ATOM 1737 O O . SER A 1 226 ? -3.701 14.470 -16.101 1.00 49.28 226 SER A O 1
ATOM 1739 N N . VAL A 1 227 ? -2.057 13.848 -14.705 1.00 53.81 227 VAL A N 1
ATOM 1740 C CA . VAL A 1 227 ? -2.861 13.887 -13.479 1.00 53.81 227 VAL A CA 1
ATOM 1741 C C . VAL A 1 227 ? -2.547 15.199 -12.770 1.00 53.81 227 VAL A C 1
ATOM 1743 O O . VAL A 1 227 ? -1.385 15.530 -12.557 1.00 53.81 227 VAL A O 1
ATOM 1746 N N . ALA A 1 228 ? -3.579 15.990 -12.466 1.00 54.81 228 ALA A N 1
ATOM 1747 C CA . ALA A 1 228 ? -3.401 17.274 -11.798 1.00 54.81 228 ALA A CA 1
ATOM 1748 C C . ALA A 1 228 ? -2.867 17.061 -10.360 1.00 54.81 228 ALA A C 1
ATOM 1750 O O . ALA A 1 228 ? -3.373 16.165 -9.677 1.00 54.81 228 ALA A O 1
ATOM 1751 N N . PRO A 1 229 ? -1.926 17.886 -9.860 1.00 50.00 229 PRO A N 1
ATOM 1752 C CA . PRO A 1 229 ? -1.298 17.725 -8.538 1.00 50.00 229 PRO A CA 1
ATOM 1753 C C . PRO A 1 229 ? -2.265 17.591 -7.348 1.00 50.00 229 PRO A C 1
ATOM 1755 O O . PRO A 1 229 ? -1.959 16.910 -6.378 1.00 50.00 229 PRO A O 1
ATOM 1758 N N . GLY A 1 230 ? -3.471 18.165 -7.432 1.00 57.97 230 GLY A N 1
ATOM 1759 C CA . GLY A 1 230 ? -4.500 18.084 -6.382 1.00 57.97 230 GLY A CA 1
ATOM 1760 C C . GLY A 1 230 ? -5.456 16.887 -6.470 1.00 57.97 230 GLY A C 1
ATOM 1761 O O . GLY A 1 230 ? -6.474 16.876 -5.785 1.00 57.97 230 GLY A O 1
ATOM 1762 N N . SER A 1 231 ? -5.199 15.914 -7.347 1.00 72.25 231 SER A N 1
ATOM 1763 C CA . SER A 1 231 ? -6.111 14.776 -7.565 1.00 72.25 231 SER A CA 1
ATOM 1764 C C . SER A 1 231 ? -5.701 13.486 -6.854 1.00 72.25 231 SER A C 1
ATOM 1766 O O . SER A 1 231 ? -6.480 12.527 -6.843 1.00 72.25 231 SER A O 1
ATOM 1768 N N . LEU A 1 232 ? -4.515 13.459 -6.236 1.00 86.56 232 LEU A N 1
ATOM 1769 C CA . LEU A 1 232 ? -4.108 12.334 -5.409 1.00 86.56 232 LEU A CA 1
ATOM 1770 C C . LEU A 1 232 ? -4.953 12.278 -4.136 1.00 86.56 232 LEU A C 1
ATOM 1772 O O . LEU A 1 232 ? -5.172 13.267 -3.444 1.00 86.56 232 LEU A O 1
ATOM 1776 N N . LYS A 1 233 ? -5.413 11.075 -3.831 1.00 92.81 233 LYS A N 1
ATOM 1777 C CA . LYS A 1 233 ? -6.176 10.733 -2.631 1.00 92.81 233 LYS A CA 1
ATOM 1778 C C . LYS A 1 233 ? -5.803 9.323 -2.167 1.00 92.81 233 LYS A C 1
ATOM 1780 O O . LYS A 1 233 ? -5.307 8.556 -2.999 1.00 92.81 233 LYS A O 1
ATOM 1785 N N . PRO A 1 234 ? -6.061 8.947 -0.905 1.00 95.50 234 PRO A N 1
ATOM 1786 C CA . PRO A 1 234 ? -5.877 7.574 -0.433 1.00 95.50 234 PRO A CA 1
ATOM 1787 C C . PRO A 1 234 ? -6.375 6.528 -1.449 1.00 95.50 234 PRO A C 1
ATOM 1789 O O . PRO A 1 234 ? -7.477 6.649 -1.989 1.00 95.50 234 PRO A O 1
ATOM 1792 N N . GLY A 1 235 ? -5.525 5.551 -1.767 1.00 95.88 235 GLY A N 1
ATOM 1793 C CA . GLY A 1 235 ? -5.728 4.531 -2.799 1.00 95.88 235 GLY A CA 1
ATOM 1794 C C . GLY A 1 235 ? -5.228 4.897 -4.203 1.00 95.88 235 GLY A C 1
ATOM 1795 O O . GLY A 1 235 ? -5.265 4.045 -5.090 1.00 95.88 235 GLY A O 1
ATOM 1796 N N . SER A 1 236 ? -4.759 6.128 -4.436 1.00 95.12 236 SER A N 1
ATOM 1797 C CA . SER A 1 236 ? -4.173 6.532 -5.728 1.00 95.12 236 SER A CA 1
ATOM 1798 C C . SER A 1 236 ? -2.849 5.821 -5.981 1.00 95.12 236 SER A C 1
ATOM 1800 O O . SER A 1 236 ? -2.066 5.617 -5.055 1.00 95.12 236 SER A O 1
ATOM 1802 N N . ALA A 1 237 ? -2.578 5.475 -7.238 1.00 93.62 237 ALA A N 1
ATOM 1803 C CA . ALA A 1 237 ? -1.292 4.914 -7.627 1.00 93.62 237 ALA A CA 1
ATOM 1804 C C . ALA A 1 237 ? -0.225 6.020 -7.683 1.00 93.62 237 ALA A C 1
ATOM 1806 O O . ALA A 1 237 ? -0.452 7.079 -8.276 1.00 93.62 237 ALA A O 1
ATOM 1807 N N . ILE A 1 238 ? 0.924 5.761 -7.063 1.00 92.06 238 ILE A N 1
ATOM 1808 C CA . ILE A 1 238 ? 2.053 6.692 -6.955 1.00 92.06 238 ILE A CA 1
ATOM 1809 C C . ILE A 1 238 ? 3.349 6.018 -7.399 1.00 92.06 238 ILE A C 1
ATOM 1811 O O . ILE A 1 238 ? 3.465 4.791 -7.368 1.00 92.06 238 ILE A O 1
ATOM 1815 N N . THR A 1 239 ? 4.333 6.823 -7.780 1.00 89.19 239 THR A N 1
ATOM 1816 C CA . THR A 1 239 ? 5.673 6.365 -8.146 1.00 89.19 239 THR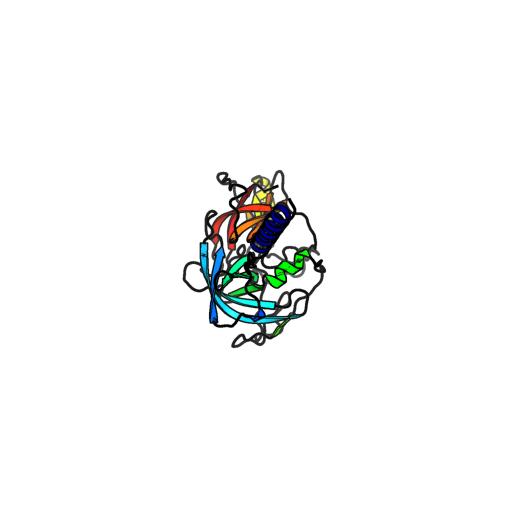 A CA 1
ATOM 1817 C C . THR A 1 239 ? 6.738 7.046 -7.311 1.00 89.19 239 THR A C 1
ATOM 1819 O O . THR A 1 239 ? 6.690 8.262 -7.147 1.00 89.19 239 THR A O 1
ATOM 1822 N N . ALA A 1 240 ? 7.724 6.276 -6.859 1.00 87.19 240 ALA A N 1
ATOM 1823 C CA . ALA A 1 240 ? 8.985 6.790 -6.338 1.00 87.19 240 ALA A CA 1
ATOM 1824 C C . ALA A 1 240 ? 10.054 6.739 -7.437 1.00 87.19 240 ALA A C 1
ATOM 1826 O O . ALA A 1 240 ? 10.325 5.674 -7.997 1.00 87.19 240 ALA A O 1
ATOM 1827 N N . THR A 1 241 ? 10.644 7.883 -7.763 1.00 85.06 241 THR A N 1
ATOM 1828 C CA . THR A 1 241 ? 11.657 8.014 -8.814 1.00 85.06 241 THR A CA 1
ATOM 1829 C C . THR A 1 241 ? 13.036 7.643 -8.279 1.00 85.06 241 THR A C 1
ATOM 1831 O O . THR A 1 241 ? 13.524 8.254 -7.330 1.00 85.06 241 THR A O 1
ATOM 1834 N N . LEU A 1 242 ? 13.669 6.651 -8.909 1.00 83.62 242 LEU A N 1
ATOM 1835 C CA . LEU A 1 242 ? 15.036 6.212 -8.614 1.00 83.62 242 LEU A CA 1
ATOM 1836 C C . LEU A 1 242 ? 16.055 6.831 -9.575 1.00 83.62 242 LEU A C 1
ATOM 1838 O O . LEU A 1 242 ? 17.169 7.150 -9.171 1.00 83.62 242 LEU A O 1
ATOM 1842 N N . VAL A 1 243 ? 15.678 6.968 -10.849 1.00 83.06 243 VAL A N 1
ATOM 1843 C CA . VAL A 1 243 ? 16.502 7.576 -11.899 1.00 83.06 243 VAL A CA 1
ATOM 1844 C C . VAL A 1 243 ? 15.619 8.456 -12.774 1.00 83.06 243 VAL A C 1
ATOM 1846 O O . VAL A 1 243 ? 14.515 8.050 -13.140 1.00 83.06 243 VAL A O 1
ATOM 1849 N N . GLU A 1 244 ? 16.122 9.636 -13.124 1.00 81.06 244 GLU A N 1
ATOM 1850 C CA . GLU A 1 244 ? 15.468 10.611 -13.994 1.00 81.06 244 GLU A CA 1
ATOM 1851 C C . GLU A 1 244 ? 16.508 11.262 -14.920 1.00 81.06 244 GLU A C 1
ATOM 1853 O O . GLU A 1 244 ? 17.629 11.542 -14.495 1.00 81.06 244 GLU A O 1
ATOM 1858 N N . GLY A 1 245 ? 16.157 11.469 -16.191 1.00 82.44 245 GLY A N 1
ATOM 1859 C CA . GLY A 1 245 ? 17.055 11.976 -17.232 1.00 82.44 245 GLY A CA 1
ATOM 1860 C C . GLY A 1 245 ? 16.652 11.450 -18.610 1.00 82.44 245 GLY A C 1
ATOM 1861 O O . GLY A 1 245 ? 15.463 11.342 -18.906 1.00 82.44 245 GLY A O 1
ATOM 1862 N N . ASP A 1 246 ? 17.635 11.065 -19.430 1.00 76.19 246 ASP A N 1
ATOM 1863 C CA . ASP A 1 246 ? 17.408 10.448 -20.753 1.00 76.19 246 ASP A CA 1
ATOM 1864 C C . ASP A 1 246 ? 16.598 9.139 -20.680 1.00 76.19 246 ASP A C 1
ATOM 1866 O O . ASP A 1 246 ? 15.980 8.711 -21.654 1.00 76.19 246 ASP A O 1
ATOM 1870 N N . TYR A 1 247 ? 16.602 8.494 -19.516 1.00 74.12 247 TYR A N 1
ATOM 1871 C CA . TYR A 1 247 ? 15.738 7.376 -19.173 1.00 74.12 247 TYR A CA 1
ATOM 1872 C C . TYR A 1 247 ? 15.237 7.548 -17.741 1.00 74.12 247 TYR A C 1
ATOM 1874 O O . TYR A 1 247 ? 15.845 8.247 -16.928 1.00 74.12 247 TYR A O 1
ATOM 1882 N N . GLN A 1 248 ? 14.124 6.891 -17.432 1.00 74.81 248 GLN A N 1
ATOM 1883 C CA . GLN A 1 248 ? 13.508 6.956 -16.115 1.00 74.81 248 GLN A CA 1
ATOM 1884 C C . GLN A 1 248 ? 13.415 5.557 -15.512 1.00 74.81 248 GLN A C 1
ATOM 1886 O O . GLN A 1 248 ? 13.066 4.608 -16.214 1.00 74.81 248 GLN A O 1
ATOM 1891 N N . VAL A 1 249 ? 13.706 5.442 -14.215 1.00 80.69 249 VAL A N 1
ATOM 1892 C CA . VAL A 1 249 ? 13.460 4.239 -13.409 1.00 80.69 249 VAL A CA 1
ATOM 1893 C C . VAL A 1 249 ? 12.574 4.650 -12.243 1.00 80.69 249 VAL A C 1
ATOM 1895 O O . VAL A 1 249 ? 12.983 5.470 -11.417 1.00 80.69 249 VAL A O 1
ATOM 1898 N N . VAL A 1 250 ? 11.377 4.076 -12.154 1.00 81.81 250 VAL A N 1
ATOM 1899 C CA . VAL A 1 250 ? 10.451 4.352 -11.049 1.00 81.81 250 VAL A CA 1
ATOM 1900 C C . VAL A 1 250 ? 9.950 3.077 -10.399 1.00 81.81 250 VAL A C 1
ATOM 1902 O O . VAL A 1 250 ? 9.838 2.042 -11.054 1.00 81.81 250 VAL A O 1
ATOM 1905 N N . ALA A 1 251 ? 9.592 3.185 -9.127 1.00 83.31 251 ALA A N 1
ATOM 1906 C CA . ALA A 1 251 ? 8.977 2.129 -8.348 1.00 83.31 251 ALA A CA 1
ATOM 1907 C C . ALA A 1 251 ? 7.500 2.455 -8.098 1.00 83.31 251 ALA A C 1
ATOM 1909 O O . ALA A 1 251 ? 7.183 3.548 -7.629 1.00 83.31 251 ALA A O 1
ATOM 1910 N N . LEU A 1 252 ? 6.597 1.530 -8.425 1.00 86.94 252 LEU A N 1
ATOM 1911 C CA . LEU A 1 252 ? 5.150 1.734 -8.311 1.00 86.94 252 LEU A CA 1
ATOM 1912 C C . LEU A 1 252 ? 4.591 1.264 -6.967 1.00 86.94 252 LEU A C 1
ATOM 1914 O O . LEU A 1 252 ? 4.770 0.111 -6.579 1.00 86.94 252 LEU A O 1
ATOM 1918 N N . GLY A 1 253 ? 3.793 2.117 -6.333 1.00 91.25 253 GLY A N 1
ATOM 1919 C CA . GLY A 1 253 ? 3.036 1.791 -5.133 1.00 91.25 253 GLY A CA 1
ATOM 1920 C C . GLY A 1 253 ? 1.689 2.497 -5.074 1.00 91.25 253 GLY A C 1
ATOM 1921 O O . GLY A 1 253 ? 1.168 3.006 -6.069 1.00 91.25 253 GLY A O 1
ATOM 1922 N N . THR A 1 254 ? 1.112 2.520 -3.879 1.00 95.00 254 THR A N 1
ATOM 1923 C CA . THR A 1 254 ? -0.173 3.153 -3.592 1.00 95.00 254 THR A CA 1
ATOM 1924 C C . THR A 1 254 ? -0.037 4.134 -2.424 1.00 95.00 254 THR A C 1
ATOM 1926 O O . THR A 1 254 ? 0.717 3.908 -1.476 1.00 95.00 254 THR A O 1
ATOM 1929 N N . LEU A 1 255 ? -0.761 5.248 -2.526 1.00 94.62 255 LEU A N 1
ATOM 1930 C CA . LEU A 1 255 ? -0.884 6.273 -1.496 1.00 94.62 255 LEU A CA 1
ATOM 1931 C C . LEU A 1 255 ? -1.819 5.781 -0.385 1.00 94.62 255 LEU A C 1
ATOM 1933 O O . LEU A 1 255 ? -3.005 5.570 -0.635 1.00 94.62 255 LEU A O 1
ATOM 1937 N N . THR A 1 256 ? -1.315 5.644 0.836 1.00 95.50 256 THR A N 1
ATOM 1938 C CA . THR A 1 256 ? -2.091 5.192 1.998 1.00 95.50 256 THR A CA 1
ATOM 1939 C C . THR A 1 256 ? -2.932 6.324 2.572 1.00 95.50 256 THR A C 1
ATOM 1941 O O . THR A 1 256 ? -4.139 6.194 2.749 1.00 95.50 256 THR A O 1
ATOM 1944 N N . TRP A 1 257 ? -2.292 7.445 2.893 1.00 93.75 257 TRP A N 1
ATOM 1945 C CA . TRP A 1 257 ? -2.912 8.557 3.606 1.00 93.75 257 TRP A CA 1
ATOM 1946 C C . TRP A 1 257 ? -2.263 9.868 3.179 1.00 93.75 257 TRP A C 1
ATOM 1948 O O . TRP A 1 257 ? -1.082 9.900 2.844 1.00 93.75 257 TRP A O 1
ATOM 1958 N N . LEU A 1 258 ? -3.050 10.937 3.161 1.00 88.75 258 LEU A N 1
ATOM 1959 C CA . LEU A 1 258 ? -2.628 12.268 2.749 1.00 88.75 258 LEU A CA 1
ATOM 1960 C C . LEU A 1 258 ? -3.299 13.283 3.669 1.00 88.75 258 LEU A C 1
ATOM 1962 O O . LEU A 1 258 ? -4.525 13.291 3.779 1.00 88.75 258 LEU A O 1
ATOM 1966 N N . ASP A 1 259 ? -2.493 14.135 4.290 1.00 84.94 259 ASP A N 1
ATOM 1967 C CA . ASP A 1 259 ? -2.949 15.257 5.101 1.00 84.94 259 ASP A CA 1
ATOM 1968 C C . ASP A 1 259 ? -2.023 16.452 4.888 1.00 84.94 259 ASP A C 1
ATOM 1970 O O . ASP A 1 259 ? -0.823 16.421 5.185 1.00 84.94 259 ASP A O 1
ATOM 1974 N N . ASN A 1 260 ? -2.596 17.527 4.351 1.00 81.19 260 ASN A N 1
ATOM 1975 C CA . ASN A 1 260 ? -1.859 18.704 3.903 1.00 81.19 260 ASN A CA 1
ATOM 1976 C C . ASN A 1 260 ? -0.721 18.311 2.934 1.00 81.19 260 ASN A C 1
ATOM 1978 O O . ASN A 1 260 ? -0.972 17.682 1.910 1.00 81.19 260 ASN A O 1
ATOM 1982 N N . ASN A 1 261 ? 0.527 18.656 3.270 1.00 77.56 261 ASN A N 1
ATOM 1983 C CA . ASN A 1 261 ? 1.723 18.348 2.476 1.00 77.56 261 ASN A CA 1
ATOM 1984 C C . ASN A 1 261 ? 2.465 17.094 2.969 1.00 77.56 261 ASN A C 1
ATOM 1986 O O . ASN A 1 261 ? 3.615 16.869 2.598 1.00 77.56 261 ASN A O 1
ATOM 1990 N N . LYS A 1 262 ? 1.850 16.302 3.853 1.00 85.25 262 LYS A N 1
ATOM 1991 C CA . LYS A 1 262 ? 2.423 15.054 4.359 1.00 85.25 262 LYS A CA 1
ATOM 1992 C C . LYS A 1 262 ? 1.607 13.888 3.849 1.00 85.25 262 LYS A C 1
ATOM 1994 O O . LYS A 1 262 ? 0.379 13.928 3.836 1.00 85.25 262 LYS A O 1
ATOM 1999 N N . PHE A 1 263 ? 2.301 12.831 3.466 1.00 88.62 263 PHE A N 1
ATOM 2000 C CA . PHE A 1 263 ? 1.642 11.625 3.023 1.00 88.62 263 PHE A CA 1
ATOM 2001 C C . PHE A 1 263 ? 2.366 10.377 3.502 1.00 88.62 263 PHE A C 1
ATOM 2003 O O . PHE A 1 263 ? 3.571 10.379 3.735 1.00 88.62 263 PHE A O 1
ATOM 2010 N N . LEU A 1 264 ? 1.590 9.309 3.603 1.00 90.75 264 LEU A N 1
ATOM 2011 C CA . LEU A 1 264 ? 2.026 7.944 3.823 1.00 90.75 264 LEU A CA 1
ATOM 2012 C C . LEU A 1 264 ? 1.754 7.151 2.552 1.00 90.75 264 LEU A C 1
ATOM 2014 O O . LEU A 1 264 ? 0.660 7.229 1.994 1.00 90.75 264 LEU A O 1
ATOM 2018 N N . GLY A 1 265 ? 2.716 6.353 2.118 1.00 90.19 265 GLY A N 1
ATOM 2019 C CA . GLY A 1 265 ? 2.570 5.435 0.996 1.00 90.19 265 GLY A CA 1
ATOM 2020 C C . GLY A 1 265 ? 3.489 4.243 1.189 1.00 90.19 265 GLY A C 1
ATOM 2021 O O . GLY A 1 265 ? 4.440 4.333 1.963 1.00 90.19 265 GLY A O 1
ATOM 2022 N N . LEU A 1 266 ? 3.199 3.157 0.469 1.00 86.12 266 LEU A N 1
ATOM 2023 C CA . LEU A 1 266 ? 3.802 1.832 0.675 1.00 86.12 266 LEU A CA 1
ATOM 2024 C C . LEU A 1 266 ? 3.467 1.251 2.060 1.00 86.12 266 LEU A C 1
ATOM 2026 O O . LEU A 1 266 ? 3.459 1.942 3.072 1.00 86.12 266 LEU A O 1
ATOM 2030 N N . GLY A 1 267 ? 3.143 -0.039 2.115 1.00 81.31 267 GLY A N 1
ATOM 2031 C CA . GLY A 1 267 ? 2.820 -0.709 3.381 1.00 81.31 267 GLY A CA 1
ATOM 2032 C C . GLY A 1 267 ? 4.015 -1.406 4.026 1.00 81.31 267 GLY A C 1
ATOM 2033 O O . GLY A 1 267 ? 3.849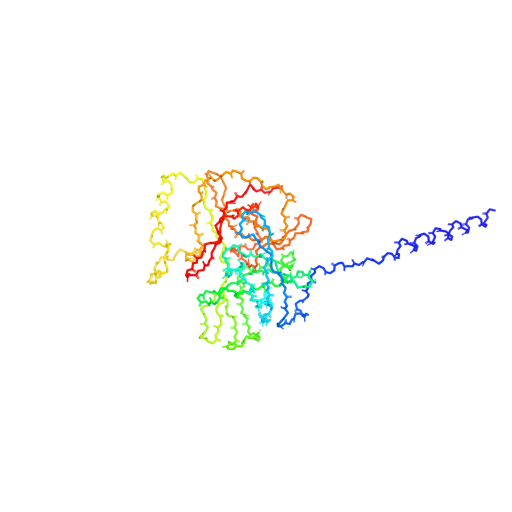 -2.050 5.051 1.00 81.31 267 GLY A O 1
ATOM 2034 N N . HIS A 1 268 ? 5.201 -1.332 3.426 1.00 78.88 268 HIS A N 1
ATOM 2035 C CA . HIS A 1 268 ? 6.427 -1.966 3.910 1.00 78.88 268 HIS A CA 1
ATOM 2036 C C . HIS A 1 268 ? 7.645 -1.112 3.522 1.00 78.88 268 HIS A C 1
ATOM 2038 O O . HIS A 1 268 ? 7.539 -0.279 2.611 1.00 78.88 268 HIS A O 1
ATOM 2044 N N . PRO A 1 269 ? 8.815 -1.326 4.154 1.00 73.25 269 PRO A N 1
ATOM 2045 C CA . PRO A 1 269 ? 10.054 -0.675 3.746 1.00 73.25 269 PRO A CA 1
ATOM 2046 C C . PRO A 1 269 ? 10.370 -0.935 2.269 1.00 73.25 269 PRO A C 1
ATOM 2048 O O . PRO A 1 269 ? 10.258 -2.063 1.790 1.00 73.25 269 PRO A O 1
ATOM 2051 N N . PHE A 1 270 ? 10.779 0.109 1.545 1.00 71.94 270 PHE A N 1
ATOM 2052 C CA . PHE A 1 270 ? 11.093 -0.002 0.120 1.00 71.94 270 PHE A CA 1
ATOM 2053 C C . PHE A 1 270 ? 12.516 -0.527 -0.131 1.00 71.94 270 PHE A C 1
ATOM 2055 O O . PHE A 1 270 ? 12.691 -1.678 -0.509 1.00 71.94 270 PHE A O 1
ATOM 2062 N N . LEU A 1 271 ? 13.538 0.308 0.089 1.00 70.25 271 LEU A N 1
ATOM 2063 C CA . LEU A 1 271 ? 14.956 -0.064 -0.072 1.00 70.25 271 LEU A CA 1
ATOM 2064 C C . LEU A 1 271 ? 15.709 -0.169 1.262 1.00 70.25 271 LEU A C 1
ATOM 2066 O O . LEU A 1 271 ? 16.921 -0.378 1.269 1.00 70.25 271 LEU A O 1
ATOM 2070 N N . ASN A 1 272 ? 14.997 0.025 2.377 1.00 68.06 272 ASN A N 1
ATOM 2071 C CA . ASN A 1 272 ? 15.532 0.038 3.740 1.00 68.06 272 ASN A CA 1
ATOM 2072 C C . ASN A 1 272 ? 16.793 0.919 3.902 1.00 68.06 272 ASN A C 1
ATOM 2074 O O . ASN A 1 272 ? 17.776 0.539 4.531 1.00 68.06 272 ASN A O 1
ATOM 2078 N N . LYS A 1 273 ? 16.789 2.104 3.274 1.00 67.19 273 LYS A N 1
ATOM 2079 C CA . LYS A 1 273 ? 17.917 3.056 3.271 1.00 67.19 273 LYS A CA 1
ATOM 2080 C C . LYS A 1 273 ? 17.837 4.116 4.374 1.00 67.19 273 LYS A C 1
ATOM 2082 O O . LYS A 1 273 ? 18.642 5.041 4.375 1.00 67.19 273 LYS A O 1
ATOM 2087 N N . GLY A 1 274 ? 16.890 3.986 5.302 1.00 70.44 274 GLY A N 1
ATOM 2088 C CA . GLY A 1 274 ? 16.584 5.036 6.271 1.00 70.44 274 GLY A CA 1
ATOM 2089 C C . GLY A 1 274 ? 15.986 6.270 5.591 1.00 70.44 274 GLY A C 1
ATOM 2090 O O . GLY A 1 274 ? 15.206 6.143 4.645 1.00 70.44 274 GLY A O 1
ATOM 2091 N N . GLN A 1 275 ? 16.347 7.460 6.073 1.00 73.12 275 GLN A N 1
ATOM 2092 C CA . GLN A 1 275 ? 15.866 8.724 5.516 1.00 73.12 275 GLN A CA 1
ATOM 2093 C C . GLN A 1 275 ? 16.519 9.005 4.158 1.00 73.12 275 GLN A C 1
ATOM 2095 O O . GLN A 1 275 ? 17.741 9.088 4.043 1.00 73.12 275 GLN A O 1
ATOM 2100 N N . VAL A 1 276 ? 15.685 9.172 3.137 1.00 77.12 276 VAL A N 1
ATOM 2101 C CA . VAL A 1 276 ? 16.086 9.408 1.748 1.00 77.12 276 VAL A CA 1
ATOM 2102 C C . VAL A 1 276 ? 15.126 10.393 1.093 1.00 77.12 276 VAL A C 1
ATOM 2104 O O . VAL A 1 276 ? 13.963 10.489 1.486 1.00 77.12 276 VAL A O 1
ATOM 2107 N N . GLU A 1 277 ? 15.608 11.103 0.079 1.00 80.94 277 GLU A N 1
ATOM 2108 C CA . GLU A 1 277 ? 14.798 11.997 -0.746 1.00 80.94 277 GLU A CA 1
ATOM 2109 C C . GLU A 1 277 ? 14.561 11.340 -2.111 1.00 80.94 277 GLU A C 1
ATOM 2111 O O . GLU A 1 277 ? 15.507 11.045 -2.841 1.00 80.94 277 GLU A O 1
ATOM 2116 N N . TYR A 1 278 ? 13.293 11.093 -2.448 1.00 83.38 278 TYR A N 1
ATOM 2117 C CA . TYR A 1 278 ? 12.874 10.605 -3.763 1.00 83.38 278 TYR A CA 1
ATOM 2118 C C . TYR A 1 278 ? 11.933 11.607 -4.419 1.00 83.38 278 TYR A C 1
ATOM 2120 O O . TYR 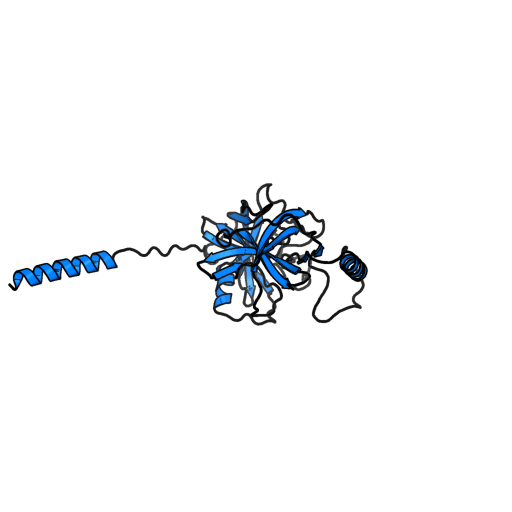A 1 278 ? 11.108 12.226 -3.747 1.00 83.38 278 TYR A O 1
ATOM 2128 N N . GLY A 1 279 ? 11.994 11.697 -5.749 1.00 83.94 279 GLY A N 1
ATOM 2129 C CA . GLY A 1 279 ? 10.916 12.312 -6.519 1.00 83.94 279 GLY A CA 1
ATOM 2130 C C . GLY A 1 279 ? 9.651 11.459 -6.411 1.00 83.94 279 GLY A C 1
ATOM 2131 O O . GLY A 1 279 ? 9.726 10.232 -6.498 1.00 83.94 279 GLY A O 1
ATOM 2132 N N . ILE A 1 280 ? 8.495 12.094 -6.222 1.00 85.94 280 ILE A N 1
ATOM 2133 C CA . ILE A 1 280 ? 7.205 11.402 -6.116 1.00 85.94 280 ILE A CA 1
ATOM 2134 C C . ILE A 1 280 ? 6.294 11.861 -7.244 1.00 85.94 280 ILE A C 1
ATOM 2136 O O . ILE A 1 280 ? 6.132 13.054 -7.471 1.00 85.94 280 ILE A O 1
ATOM 2140 N N . GLY A 1 281 ? 5.690 10.911 -7.951 1.00 86.25 281 GLY A N 1
ATOM 2141 C CA . GLY A 1 281 ? 4.756 11.162 -9.049 1.00 86.25 281 GLY A CA 1
ATOM 2142 C C . GLY A 1 281 ? 3.487 10.329 -8.932 1.00 86.25 281 GLY A C 1
ATOM 2143 O O . GLY A 1 281 ? 3.353 9.476 -8.052 1.00 86.25 281 GLY A O 1
ATOM 2144 N N . GLY A 1 282 ? 2.530 10.590 -9.818 1.00 88.62 282 GLY A N 1
ATOM 2145 C CA . GLY A 1 282 ? 1.346 9.745 -9.973 1.00 88.62 282 GLY A CA 1
ATOM 2146 C C . GLY A 1 282 ? 1.627 8.565 -10.902 1.00 88.62 282 GLY A C 1
ATOM 2147 O O . GLY A 1 282 ? 2.622 8.549 -11.622 1.00 88.62 282 GLY A O 1
ATOM 2148 N N . ALA A 1 283 ? 0.712 7.603 -10.959 1.00 87.62 283 ALA A N 1
ATOM 2149 C CA . ALA A 1 283 ? 0.726 6.561 -11.982 1.00 87.62 283 ALA A CA 1
ATOM 2150 C C . ALA A 1 283 ? -0.657 6.355 -12.600 1.00 87.62 283 ALA A C 1
ATOM 2152 O O . ALA A 1 283 ? -1.680 6.433 -11.916 1.00 87.62 283 ALA A O 1
ATOM 2153 N N . SER A 1 284 ? -0.677 6.028 -13.892 1.00 87.94 284 SER A N 1
ATOM 2154 C CA . SER A 1 284 ? -1.841 5.424 -14.540 1.00 87.94 284 SER A CA 1
ATOM 2155 C C . SER A 1 284 ? -1.594 3.931 -14.695 1.00 87.94 284 SER A C 1
ATOM 2157 O O . SER A 1 284 ? -0.634 3.523 -15.344 1.00 87.94 284 SER A O 1
ATOM 2159 N N . ILE A 1 285 ? -2.467 3.107 -14.133 1.00 88.31 285 ILE A N 1
ATOM 2160 C CA . ILE A 1 285 ? -2.413 1.656 -14.283 1.00 88.31 285 ILE A CA 1
ATOM 2161 C C . ILE A 1 285 ? -2.999 1.290 -15.644 1.00 88.31 285 ILE A C 1
ATOM 2163 O O . ILE A 1 285 ? -4.079 1.741 -16.009 1.00 88.31 285 ILE A O 1
ATOM 2167 N N . VAL A 1 286 ? -2.269 0.505 -16.420 1.00 84.75 286 VAL A N 1
ATOM 2168 C CA . VAL A 1 286 ? -2.768 -0.063 -17.672 1.00 84.75 286 VAL A CA 1
ATOM 2169 C C . VAL A 1 286 ? -3.650 -1.257 -17.328 1.00 84.75 286 VAL A C 1
ATOM 2171 O O . VAL A 1 286 ? -4.837 -1.250 -17.653 1.00 84.75 286 VAL A O 1
ATOM 2174 N N . ASP A 1 287 ? -3.082 -2.227 -16.610 1.00 83.75 287 ASP A N 1
ATOM 2175 C CA . ASP A 1 287 ? -3.769 -3.451 -16.202 1.00 83.75 287 ASP A CA 1
ATOM 2176 C C . ASP A 1 287 ? -3.066 -4.131 -15.010 1.00 83.75 287 ASP A C 1
ATOM 2178 O O . ASP A 1 287 ? -1.957 -3.745 -14.619 1.00 83.75 287 ASP A O 1
ATOM 2182 N N . ILE A 1 288 ? -3.696 -5.169 -14.457 1.00 85.81 288 ILE A N 1
ATOM 2183 C CA . ILE A 1 288 ? -3.086 -6.120 -13.525 1.00 85.81 288 ILE A CA 1
ATOM 2184 C C . ILE A 1 288 ? -2.810 -7.421 -14.269 1.00 85.81 288 ILE A C 1
ATOM 2186 O O . ILE A 1 288 ? -3.722 -8.080 -14.761 1.00 85.81 288 ILE A O 1
ATOM 2190 N N . ILE A 1 289 ? -1.540 -7.804 -14.322 1.00 81.62 289 ILE A N 1
ATOM 2191 C CA . ILE A 1 289 ? -1.096 -9.025 -14.978 1.00 81.62 289 ILE A CA 1
ATOM 2192 C C . ILE A 1 289 ? -1.135 -10.172 -13.970 1.00 81.62 289 ILE A C 1
ATOM 2194 O O . ILE A 1 289 ? -0.439 -10.145 -12.951 1.00 81.62 289 ILE A O 1
ATOM 2198 N N . ASP A 1 290 ? -1.952 -11.180 -14.271 1.00 79.62 290 ASP A N 1
ATOM 2199 C CA . ASP A 1 290 ? -1.981 -12.439 -13.530 1.00 79.62 290 ASP A CA 1
ATOM 2200 C C . ASP A 1 290 ? -0.646 -13.185 -13.706 1.00 79.62 290 ASP A C 1
ATOM 2202 O O . ASP A 1 290 ? -0.017 -13.154 -14.765 1.00 79.62 290 ASP A O 1
ATOM 2206 N N . SER A 1 291 ? -0.198 -13.873 -12.660 1.00 70.81 291 SER A N 1
ATOM 2207 C CA . SER A 1 291 ? 1.072 -14.598 -12.658 1.00 70.81 291 SER A CA 1
ATOM 2208 C C . SER A 1 291 ? 0.975 -15.821 -11.765 1.00 70.81 291 SER A C 1
ATOM 2210 O O . SER A 1 291 ? 0.342 -15.781 -10.711 1.00 70.81 291 SER A O 1
ATOM 2212 N N . ASN A 1 292 ? 1.654 -16.891 -12.174 1.00 67.25 292 ASN A N 1
ATOM 2213 C CA . ASN A 1 292 ? 1.777 -18.112 -11.379 1.00 67.25 292 ASN A CA 1
ATOM 2214 C C . ASN A 1 292 ? 2.739 -17.945 -10.189 1.00 67.25 292 ASN A C 1
ATOM 2216 O O . ASN A 1 292 ? 2.768 -18.808 -9.321 1.00 67.25 292 ASN A O 1
ATOM 2220 N N . VAL A 1 293 ? 3.534 -16.865 -10.164 1.00 68.31 293 VAL A N 1
ATOM 2221 C CA . VAL A 1 293 ? 4.456 -16.542 -9.062 1.00 68.31 293 VAL A CA 1
ATOM 2222 C C . VAL A 1 293 ? 3.837 -15.478 -8.157 1.00 68.31 293 VAL A C 1
ATOM 2224 O O . VAL A 1 293 ? 3.628 -15.715 -6.971 1.00 68.31 293 VAL A O 1
ATOM 2227 N N . PHE A 1 294 ? 3.528 -14.302 -8.717 1.00 71.44 294 PHE A N 1
ATOM 2228 C CA . PHE A 1 294 ? 2.871 -13.206 -8.003 1.00 71.44 294 PHE A CA 1
ATOM 2229 C C . PHE A 1 294 ? 2.281 -12.187 -8.999 1.00 71.44 294 PHE A C 1
ATOM 2231 O O . PHE A 1 294 ? 3.036 -11.694 -9.846 1.00 71.44 294 PHE A O 1
ATOM 2238 N N . PRO A 1 295 ? 0.970 -11.871 -8.958 1.00 81.50 295 PRO A N 1
ATOM 2239 C CA . PRO A 1 295 ? 0.362 -10.879 -9.850 1.00 81.50 295 PRO A CA 1
ATOM 2240 C C . PRO A 1 295 ? 1.011 -9.499 -9.706 1.00 81.50 295 PRO A C 1
ATOM 2242 O O . PRO A 1 295 ? 1.521 -9.164 -8.639 1.00 81.50 295 PRO A O 1
ATOM 2245 N N . PHE A 1 296 ? 0.976 -8.660 -10.742 1.00 85.00 296 PHE A N 1
ATOM 2246 C CA . PHE A 1 296 ? 1.575 -7.320 -10.679 1.00 85.00 296 PHE A CA 1
ATOM 2247 C C . PHE A 1 296 ? 0.828 -6.285 -11.516 1.00 85.00 296 PHE A C 1
ATOM 2249 O O . PHE A 1 296 ? 0.301 -6.581 -12.585 1.00 85.00 296 PHE A O 1
ATOM 2256 N N . LYS A 1 297 ? 0.800 -5.038 -11.038 1.00 87.81 297 LYS A N 1
ATOM 2257 C CA . LYS A 1 297 ? 0.306 -3.900 -11.816 1.00 87.81 297 LYS A CA 1
ATOM 2258 C C . LYS A 1 297 ? 1.307 -3.546 -12.907 1.00 87.81 297 LYS A C 1
ATOM 2260 O O . LYS A 1 297 ? 2.496 -3.424 -12.628 1.00 87.81 297 LYS A O 1
ATOM 2265 N N . LEU A 1 298 ? 0.811 -3.307 -14.116 1.00 80.94 298 LEU A N 1
ATOM 2266 C CA . LEU A 1 298 ? 1.539 -2.660 -15.202 1.00 80.94 298 LEU A CA 1
ATOM 2267 C C . LEU A 1 298 ? 1.021 -1.229 -15.331 1.00 80.94 298 LEU A C 1
ATOM 2269 O O . LEU A 1 298 ? -0.184 -1.022 -15.457 1.00 80.94 298 LEU A O 1
ATOM 2273 N N . GLY A 1 299 ? 1.905 -0.236 -15.292 1.00 79.12 299 GLY A N 1
ATOM 2274 C CA . GLY A 1 299 ? 1.499 1.165 -15.293 1.00 79.12 299 GLY A CA 1
ATOM 2275 C C . GLY A 1 299 ? 2.476 2.084 -16.008 1.00 79.12 299 GLY A C 1
ATOM 2276 O O . GLY A 1 299 ? 3.592 1.705 -16.349 1.00 79.12 299 GLY A O 1
ATOM 2277 N N . ILE A 1 300 ? 2.018 3.310 -16.232 1.00 80.56 300 ILE A N 1
ATOM 2278 C CA . ILE A 1 300 ? 2.784 4.415 -16.798 1.00 80.56 300 ILE A CA 1
ATOM 2279 C C . ILE A 1 300 ? 2.995 5.438 -15.685 1.00 80.56 300 ILE A C 1
ATOM 2281 O O . ILE A 1 300 ? 2.029 5.883 -15.055 1.00 80.56 300 ILE A O 1
ATOM 2285 N N . ALA A 1 301 ? 4.255 5.807 -15.460 1.00 82.62 301 ALA A N 1
ATOM 2286 C CA . ALA A 1 301 ? 4.621 6.889 -14.559 1.00 82.62 301 ALA A CA 1
ATOM 2287 C C . ALA A 1 301 ? 4.103 8.220 -15.107 1.00 82.62 301 ALA A C 1
ATOM 2289 O O . ALA A 1 301 ? 4.236 8.515 -16.297 1.00 82.62 301 ALA A O 1
ATOM 2290 N N . LEU A 1 302 ? 3.499 9.018 -14.240 1.00 82.19 302 LEU A N 1
ATOM 2291 C CA . LEU A 1 302 ? 3.081 10.375 -14.555 1.00 82.19 302 LEU A CA 1
ATOM 2292 C C . LEU A 1 302 ? 4.144 11.354 -14.043 1.00 82.19 302 LEU A C 1
ATOM 2294 O O . LEU A 1 302 ? 4.993 10.955 -13.243 1.00 82.19 302 LEU A O 1
ATOM 2298 N N . PRO A 1 303 ? 4.127 12.621 -14.494 1.00 75.25 303 PRO A N 1
ATOM 2299 C CA . PRO A 1 303 ? 5.091 13.611 -14.031 1.00 75.25 303 PRO A CA 1
ATOM 2300 C C . PRO A 1 303 ? 5.164 13.672 -12.502 1.00 75.25 303 PRO A C 1
ATOM 2302 O O . PRO A 1 303 ? 4.143 13.541 -11.819 1.00 75.25 303 PRO A O 1
ATOM 2305 N N . SER A 1 304 ? 6.378 13.859 -11.987 1.00 69.56 304 SER A N 1
ATOM 2306 C CA . SER A 1 304 ? 6.616 14.089 -10.567 1.00 69.56 304 SER A CA 1
ATOM 2307 C C . SER A 1 304 ? 5.949 15.390 -10.113 1.00 69.56 304 SER A C 1
ATOM 2309 O O . SER A 1 304 ? 5.802 16.349 -10.875 1.00 69.56 304 SER A O 1
ATOM 2311 N N . PHE A 1 305 ? 5.510 15.399 -8.861 1.00 68.06 305 PHE A N 1
ATOM 2312 C CA . PHE A 1 305 ? 5.047 16.585 -8.157 1.00 68.06 305 PHE A CA 1
ATOM 2313 C C . PHE A 1 305 ? 6.226 17.140 -7.348 1.00 68.06 305 PHE A C 1
ATOM 2315 O O . PHE A 1 305 ? 6.985 16.366 -6.761 1.00 68.06 305 PHE A O 1
ATOM 2322 N N . GLY A 1 306 ? 6.383 18.462 -7.342 1.00 52.72 306 GLY A N 1
ATOM 2323 C CA . GLY A 1 306 ? 7.380 19.195 -6.558 1.00 52.72 306 GLY A CA 1
ATOM 2324 C C . GLY A 1 306 ? 6.723 20.296 -5.748 1.00 52.72 306 GLY A C 1
ATOM 2325 O O . GLY A 1 306 ? 5.675 20.805 -6.215 1.00 52.72 306 GLY A O 1
#

pLDDT: mean 73.7, std 18.28, range [28.0, 98.25]

Radius of gyration: 23.52 Å; chains: 1; bounding box: 52×81×65 Å

Sequence (306 aa):
MRILQEKRRAILIGLILLITGVPVYANNQFYAFSDLKPGMTGEGYTVFSGTRVEAFPVEVVGLLEGTGSVSHLILIKITGSKARGIAAGMSGSPIYINKKLVGAIGYGFQNADSRYAMVTPIEEMLTLWNETVRAEEKFSFQQGGLPGFKGVAFDSESPDDSWLWAQPVLTPLFISGLSPRARDYLTSTFQGTTFLPSTSDKSRIYPGLTQPWFPLASVSEGKKVSVAPGSLKPGSAITATLVEGDYQVVALGTLTWLDNNKFLGLGHPFLNKGQVEYGIGGASIVDIIDSNVFPFKLGIALPSFG